Protein AF-A0A7S2U2Y9-F1 (afdb_monomer)

pLDDT: mean 87.07, std 12.05, range [35.16, 98.25]

Structure (mmCIF, N/CA/C/O backbone):
data_AF-A0A7S2U2Y9-F1
#
_entry.id   AF-A0A7S2U2Y9-F1
#
loop_
_atom_site.group_PDB
_atom_site.id
_atom_site.type_symbol
_atom_site.label_atom_id
_atom_site.label_alt_id
_atom_site.label_comp_id
_atom_site.label_asym_id
_atom_site.label_entity_id
_atom_site.label_seq_id
_atom_site.pdbx_PDB_ins_code
_atom_site.Cartn_x
_atom_site.Cartn_y
_atom_site.Cartn_z
_atom_site.occupancy
_atom_site.B_iso_or_equiv
_atom_site.auth_seq_id
_atom_site.auth_comp_id
_atom_site.auth_asym_id
_atom_site.auth_atom_id
_atom_site.pdbx_PDB_model_num
ATOM 1 N N . ALA A 1 1 ? -2.706 -9.309 30.217 1.00 35.16 1 ALA A N 1
ATOM 2 C CA . ALA A 1 1 ? -3.776 -8.416 29.733 1.00 35.16 1 ALA A CA 1
ATOM 3 C C . ALA A 1 1 ? -3.278 -7.710 28.480 1.00 35.16 1 ALA A C 1
ATOM 5 O O . ALA A 1 1 ? -2.263 -7.028 28.546 1.00 35.16 1 ALA A O 1
ATOM 6 N N . THR A 1 2 ? -3.902 -7.936 27.326 1.00 43.34 2 THR A N 1
ATOM 7 C CA . THR A 1 2 ? -3.596 -7.175 26.107 1.00 43.34 2 THR A CA 1
ATOM 8 C C . THR A 1 2 ? -4.052 -5.735 26.323 1.00 43.34 2 THR A C 1
ATOM 10 O O . THR A 1 2 ? -5.223 -5.513 26.618 1.00 43.34 2 THR A O 1
ATOM 13 N N . SER A 1 3 ? -3.121 -4.780 26.236 1.00 46.16 3 SER A N 1
ATOM 14 C CA . SER A 1 3 ? -3.396 -3.335 26.269 1.00 46.16 3 SER A CA 1
ATOM 15 C C . SER A 1 3 ? -4.616 -2.988 25.397 1.00 46.16 3 SER A C 1
ATOM 17 O O . SER A 1 3 ? -4.762 -3.617 24.340 1.00 46.16 3 SER A O 1
ATOM 19 N N . PRO A 1 4 ? -5.490 -2.038 25.799 1.00 50.34 4 PRO A N 1
ATOM 20 C CA . PRO A 1 4 ? -6.595 -1.596 24.955 1.00 50.34 4 PRO A CA 1
ATOM 21 C C . PRO A 1 4 ? -6.050 -1.220 23.574 1.00 50.34 4 PRO A C 1
ATOM 23 O O . PRO A 1 4 ? -5.245 -0.298 23.429 1.00 50.34 4 PRO A O 1
ATOM 26 N N . GLN A 1 5 ? -6.432 -1.991 22.554 1.00 67.31 5 GLN A N 1
ATOM 27 C CA . GLN A 1 5 ? -5.984 -1.729 21.195 1.00 67.31 5 GLN A CA 1
ATOM 28 C C . GLN A 1 5 ? -6.650 -0.437 20.726 1.00 67.31 5 GLN A C 1
ATOM 30 O O . GLN A 1 5 ? -7.868 -0.367 20.583 1.00 67.31 5 GLN A O 1
ATOM 35 N N . SER A 1 6 ? -5.847 0.604 20.507 1.00 89.31 6 SER A N 1
ATOM 36 C CA . SER A 1 6 ? -6.318 1.813 19.834 1.00 89.31 6 SER A CA 1
ATOM 37 C C . SER A 1 6 ? -6.812 1.436 18.438 1.00 89.31 6 SER A C 1
ATOM 39 O O . SER A 1 6 ? -6.036 0.937 17.621 1.00 89.31 6 SER A O 1
ATOM 41 N N . LEU A 1 7 ? -8.096 1.684 18.166 1.00 92.62 7 LEU A N 1
ATOM 42 C CA . LEU A 1 7 ? -8.723 1.366 16.882 1.00 92.62 7 LEU A CA 1
ATOM 43 C C . LEU A 1 7 ? -8.060 2.117 15.718 1.00 92.62 7 LEU A C 1
ATOM 45 O O . LEU A 1 7 ? -7.874 1.549 14.647 1.00 92.62 7 LEU A O 1
ATOM 49 N N . LEU A 1 8 ? -7.634 3.364 15.947 1.00 93.25 8 LEU A N 1
ATOM 50 C CA . LEU A 1 8 ? -6.875 4.145 14.966 1.00 93.25 8 LEU A CA 1
ATOM 51 C C . LEU A 1 8 ? -5.522 3.502 14.669 1.00 93.25 8 LEU A C 1
ATOM 53 O O . LEU A 1 8 ? -5.166 3.322 13.509 1.00 93.25 8 LEU A O 1
ATOM 57 N N . LYS A 1 9 ? -4.784 3.101 15.711 1.00 94.50 9 LYS A N 1
ATOM 58 C CA . LYS A 1 9 ? -3.507 2.401 15.532 1.00 94.50 9 LYS A CA 1
ATOM 59 C C . LYS A 1 9 ? -3.698 1.097 14.755 1.00 94.50 9 LYS A C 1
ATOM 61 O O . LYS A 1 9 ? -2.905 0.808 13.864 1.00 94.50 9 LYS A O 1
ATOM 66 N N . TYR A 1 10 ? -4.739 0.332 15.093 1.00 94.88 10 TYR A N 1
ATOM 67 C CA . TYR A 1 10 ? -5.106 -0.893 14.387 1.00 94.88 10 TYR A CA 1
ATOM 68 C C . TYR A 1 10 ? -5.355 -0.610 12.903 1.00 94.88 10 TYR A C 1
ATOM 70 O O . TYR A 1 10 ? -4.680 -1.199 12.069 1.00 94.88 10 TYR A O 1
ATOM 78 N N . LEU A 1 11 ? -6.233 0.340 12.568 1.00 95.56 11 LEU A N 1
ATOM 79 C CA . LEU A 1 11 ? -6.554 0.677 11.178 1.00 95.56 11 LEU A CA 1
ATOM 80 C C . LEU A 1 11 ? -5.335 1.137 10.371 1.00 95.56 11 LEU A C 1
ATOM 82 O O . LEU A 1 11 ? -5.098 0.606 9.293 1.00 95.56 11 LEU A O 1
ATOM 86 N N . TYR A 1 12 ? -4.524 2.060 10.896 1.00 96.44 12 TYR A N 1
ATOM 87 C CA . TYR A 1 12 ? -3.324 2.527 10.189 1.00 96.44 12 TYR A CA 1
ATOM 88 C C . TYR A 1 12 ? -2.312 1.402 9.964 1.00 96.44 12 TYR A C 1
ATOM 90 O O . TYR A 1 12 ? -1.720 1.311 8.889 1.00 96.44 12 TYR A O 1
ATOM 98 N N . TYR A 1 13 ? -2.139 0.510 10.945 1.00 97.06 13 TYR A N 1
ATOM 99 C CA . TYR A 1 13 ? -1.313 -0.677 10.750 1.00 97.06 13 TYR A CA 1
ATOM 100 C C . TYR A 1 13 ? -1.900 -1.583 9.664 1.00 97.06 13 TYR A C 1
ATOM 102 O O . TYR A 1 13 ? -1.177 -2.026 8.778 1.00 97.06 13 TYR A O 1
ATOM 110 N N . ARG A 1 14 ? -3.208 -1.853 9.714 1.00 96.56 14 ARG A N 1
ATOM 111 C CA . ARG A 1 14 ? -3.901 -2.722 8.758 1.00 96.56 14 ARG A CA 1
ATOM 112 C C . ARG A 1 14 ? -3.812 -2.207 7.330 1.00 96.56 14 ARG A C 1
ATOM 114 O O . ARG A 1 14 ? -3.448 -2.982 6.456 1.00 96.56 14 ARG A O 1
ATOM 121 N N . PHE A 1 15 ? -4.054 -0.918 7.114 1.00 97.00 15 PHE A N 1
ATOM 122 C CA . PHE A 1 15 ? -3.921 -0.303 5.796 1.00 97.00 15 PHE A CA 1
ATOM 123 C C . PHE A 1 15 ? -2.498 -0.394 5.278 1.00 97.00 15 PHE A C 1
ATOM 125 O O . PHE A 1 15 ? -2.291 -0.890 4.179 1.00 97.00 15 PHE A O 1
ATOM 132 N N . GLY A 1 16 ? -1.508 -0.028 6.094 1.00 97.62 16 GLY A N 1
ATOM 133 C CA . GLY A 1 16 ? -0.110 -0.167 5.703 1.00 97.62 16 GLY A CA 1
ATOM 134 C C . GLY A 1 16 ? 0.243 -1.605 5.326 1.00 97.62 16 GLY A C 1
ATOM 135 O O . GLY A 1 16 ? 0.798 -1.842 4.257 1.00 97.62 16 GLY A O 1
ATOM 136 N N . TYR A 1 17 ? -0.131 -2.571 6.170 1.00 97.94 17 TYR A N 1
ATOM 137 C CA . TYR A 1 17 ? 0.137 -3.991 5.944 1.00 97.94 17 TYR A CA 1
ATOM 138 C C . TYR A 1 17 ? -0.518 -4.513 4.657 1.00 97.94 17 TYR A C 1
ATOM 140 O O . TYR A 1 17 ? 0.116 -5.231 3.888 1.00 97.94 17 TYR A O 1
ATOM 148 N N . GLU A 1 18 ? -1.768 -4.140 4.387 1.00 97.31 18 GLU A N 1
ATOM 149 C CA . GLU A 1 18 ? -2.474 -4.543 3.168 1.00 97.31 18 GLU A CA 1
ATOM 150 C C . GLU A 1 18 ? -1.870 -3.901 1.916 1.00 97.31 18 GLU A C 1
ATOM 152 O O . GLU A 1 18 ? -1.600 -4.621 0.958 1.00 97.31 18 GLU A O 1
ATOM 157 N N . CYS A 1 19 ? -1.526 -2.607 1.950 1.00 97.62 19 CYS A N 1
ATOM 158 C CA . CYS A 1 19 ? -0.783 -1.948 0.870 1.00 97.62 19 CYS A CA 1
ATOM 159 C C . CYS A 1 19 ? 0.532 -2.682 0.560 1.00 97.62 19 CYS A C 1
ATOM 161 O O . CYS A 1 19 ? 0.839 -2.966 -0.596 1.00 97.62 19 CYS A O 1
ATOM 163 N N . GLY A 1 20 ? 1.302 -3.032 1.597 1.00 97.62 20 GLY A N 1
ATOM 164 C CA . GLY A 1 20 ? 2.562 -3.758 1.432 1.00 97.62 20 GLY A CA 1
ATOM 165 C C . GLY A 1 20 ? 2.365 -5.183 0.914 1.00 97.62 20 GLY A C 1
ATOM 166 O O . GLY A 1 20 ? 3.186 -5.671 0.141 1.00 97.62 20 GLY A O 1
ATOM 167 N N . THR A 1 21 ? 1.263 -5.834 1.294 1.00 97.44 21 THR A N 1
ATOM 168 C CA . THR A 1 21 ? 0.887 -7.166 0.795 1.00 97.44 21 THR A CA 1
ATOM 169 C C . T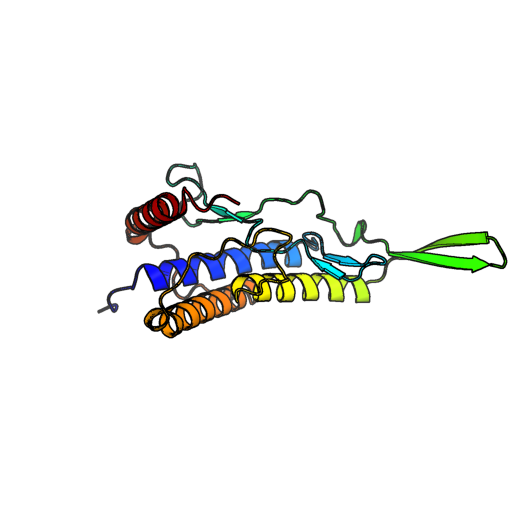HR A 1 21 ? 0.542 -7.116 -0.692 1.00 97.44 21 THR A C 1
ATOM 171 O O . THR A 1 21 ? 1.044 -7.940 -1.453 1.00 97.44 21 THR A O 1
ATOM 174 N N . ILE A 1 22 ? -0.254 -6.129 -1.115 1.00 97.00 22 ILE A N 1
ATOM 175 C CA . ILE A 1 22 ? -0.619 -5.906 -2.521 1.00 97.00 22 ILE A CA 1
ATOM 176 C C . ILE A 1 22 ? 0.637 -5.633 -3.353 1.00 97.00 22 ILE A C 1
ATOM 178 O O . ILE A 1 22 ? 0.899 -6.355 -4.314 1.00 97.00 22 ILE A O 1
ATOM 182 N N . GLN A 1 23 ? 1.463 -4.664 -2.940 1.00 96.88 23 GLN A N 1
ATOM 183 C CA . GLN A 1 23 ? 2.689 -4.327 -3.666 1.00 96.88 23 GLN A CA 1
ATOM 184 C C . GLN A 1 23 ? 3.634 -5.531 -3.762 1.00 96.88 23 GLN A C 1
ATOM 186 O O . GLN A 1 23 ? 4.252 -5.772 -4.800 1.00 96.88 23 GLN A O 1
ATOM 191 N N . ARG A 1 24 ? 3.725 -6.329 -2.690 1.00 97.44 24 ARG A N 1
ATOM 192 C CA . ARG A 1 24 ? 4.539 -7.544 -2.687 1.00 97.44 24 ARG A CA 1
ATOM 193 C C . ARG A 1 24 ? 4.015 -8.605 -3.641 1.00 97.44 24 ARG A C 1
ATOM 195 O O . ARG A 1 24 ? 4.828 -9.244 -4.299 1.00 97.44 24 ARG A O 1
ATOM 202 N N . ALA A 1 25 ? 2.701 -8.799 -3.702 1.00 97.12 25 ALA A N 1
ATOM 203 C CA . ALA A 1 25 ? 2.084 -9.758 -4.610 1.00 97.12 25 ALA A CA 1
ATOM 204 C C . ALA A 1 25 ? 2.369 -9.400 -6.076 1.00 97.12 25 ALA A C 1
ATOM 206 O O . ALA A 1 25 ? 2.743 -10.282 -6.844 1.00 97.12 25 ALA A O 1
ATOM 207 N N . LEU A 1 26 ? 2.285 -8.114 -6.438 1.00 96.19 26 LEU A N 1
ATOM 208 C CA . LEU A 1 26 ? 2.652 -7.634 -7.776 1.00 96.19 26 LEU A CA 1
ATOM 209 C C . LEU A 1 26 ? 4.138 -7.870 -8.071 1.00 96.19 26 LEU A C 1
ATOM 211 O O . LEU A 1 26 ? 4.477 -8.474 -9.086 1.00 96.19 26 LEU A O 1
ATOM 215 N N . THR A 1 27 ? 5.023 -7.494 -7.139 1.00 95.19 27 THR A N 1
ATOM 216 C CA . THR A 1 27 ? 6.474 -7.697 -7.299 1.00 95.19 27 THR A CA 1
ATOM 217 C C . THR A 1 27 ? 6.842 -9.178 -7.436 1.00 95.19 27 THR A C 1
ATOM 219 O O . THR A 1 27 ? 7.610 -9.536 -8.324 1.00 95.19 27 THR A O 1
ATOM 222 N N . ASP A 1 28 ? 6.294 -10.056 -6.587 1.00 96.12 28 ASP A N 1
ATOM 223 C CA . ASP A 1 28 ? 6.532 -11.505 -6.674 1.00 96.12 28 ASP A CA 1
ATOM 224 C C . ASP A 1 28 ? 5.951 -12.110 -7.961 1.00 96.12 28 ASP A C 1
ATOM 226 O O . ASP A 1 28 ? 6.478 -13.103 -8.457 1.00 96.12 28 ASP A O 1
ATOM 230 N N . GLY A 1 29 ? 4.883 -11.517 -8.499 1.00 95.44 29 GLY A N 1
ATOM 231 C CA . GLY A 1 29 ? 4.292 -11.888 -9.781 1.00 95.44 29 GLY A CA 1
ATOM 232 C C . GLY A 1 29 ? 5.030 -11.335 -11.002 1.00 95.44 29 GLY A C 1
ATOM 233 O O . GLY A 1 29 ? 4.614 -11.627 -12.120 1.00 95.44 29 GLY A O 1
ATOM 234 N N . GLY A 1 30 ? 6.089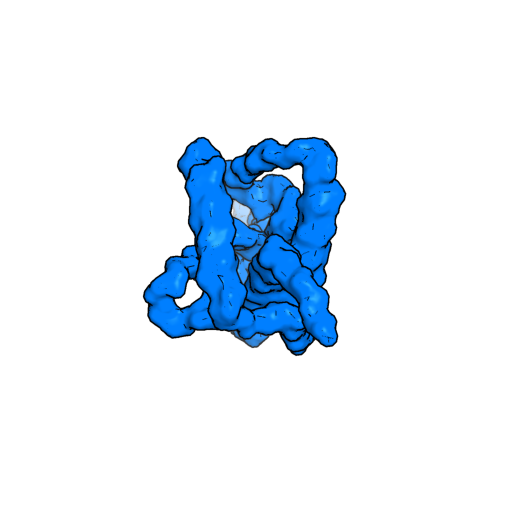 -10.537 -10.820 1.00 93.94 30 GLY A N 1
ATOM 235 C CA . GLY A 1 30 ? 6.777 -9.877 -11.931 1.00 93.94 30 GLY A CA 1
ATOM 236 C C . GLY A 1 30 ? 5.878 -8.880 -12.668 1.00 93.94 30 GLY A C 1
ATOM 237 O O . GLY A 1 30 ? 5.964 -8.763 -13.890 1.00 93.94 30 GLY A O 1
ATOM 238 N N . ILE A 1 31 ? 4.997 -8.196 -11.935 1.00 95.31 31 ILE A N 1
ATOM 239 C CA . ILE A 1 31 ? 4.059 -7.202 -12.458 1.00 95.31 31 ILE A CA 1
ATOM 240 C C . ILE A 1 31 ? 4.468 -5.823 -11.935 1.00 95.31 31 ILE A C 1
ATOM 242 O O . ILE A 1 31 ? 4.554 -5.613 -10.725 1.00 95.31 31 ILE A O 1
ATOM 246 N N . SER A 1 32 ? 4.684 -4.889 -12.858 1.00 95.25 32 SER A N 1
ATOM 247 C CA . SER A 1 32 ? 4.738 -3.454 -12.592 1.00 95.25 32 SER A CA 1
ATOM 248 C C . SER A 1 32 ? 3.303 -2.925 -12.585 1.00 95.25 32 SER A C 1
ATOM 250 O O . SER A 1 32 ? 2.538 -3.209 -13.506 1.00 95.25 32 SER A O 1
ATOM 252 N N . TRP A 1 33 ? 2.921 -2.179 -11.548 1.00 94.88 33 TRP A N 1
ATOM 253 C CA . TRP A 1 33 ? 1.631 -1.477 -11.479 1.00 94.88 33 TRP A CA 1
ATOM 254 C C . TRP A 1 33 ? 1.561 -0.286 -12.453 1.00 94.88 33 TRP A C 1
ATOM 256 O O . TRP A 1 33 ? 0.482 0.206 -12.761 1.00 94.88 33 TRP A O 1
ATOM 266 N N . GLY A 1 34 ? 2.697 0.183 -12.962 1.00 91.81 34 GLY A N 1
ATOM 267 C CA . GLY A 1 34 ? 2.738 1.216 -13.995 1.00 91.81 34 GLY A CA 1
ATOM 268 C C . GLY A 1 34 ? 3.776 2.288 -13.710 1.00 91.81 34 GLY A C 1
ATOM 269 O O . GLY A 1 34 ? 3.481 3.479 -13.817 1.00 91.81 34 GLY A O 1
ATOM 270 N N . THR A 1 35 ? 4.986 1.895 -13.309 1.00 92.00 35 THR A N 1
ATOM 271 C CA . THR A 1 35 ? 6.135 2.803 -13.357 1.00 92.00 35 THR A CA 1
ATOM 272 C C . THR A 1 35 ? 6.740 2.803 -14.747 1.00 92.00 35 THR A C 1
ATOM 274 O O . THR A 1 35 ? 7.096 1.759 -15.282 1.00 92.00 35 THR A O 1
ATOM 277 N N . TYR A 1 36 ? 6.885 3.990 -15.321 1.00 88.38 36 TYR A N 1
ATOM 278 C CA . TYR A 1 36 ? 7.491 4.181 -16.631 1.00 88.38 36 TYR A CA 1
ATOM 279 C C . TYR A 1 36 ? 8.235 5.512 -16.695 1.00 88.38 36 TYR A C 1
ATOM 281 O O . TYR A 1 36 ? 8.086 6.377 -15.834 1.00 88.38 36 TYR A O 1
ATOM 289 N N . GLU A 1 37 ? 9.062 5.666 -17.721 1.00 87.25 37 GLU A N 1
ATOM 290 C CA . GLU A 1 37 ? 9.771 6.906 -18.015 1.00 87.25 37 GLU A CA 1
ATOM 291 C C . GLU A 1 37 ? 9.345 7.406 -19.392 1.00 87.25 37 GLU A C 1
ATOM 293 O O . GLU A 1 37 ? 9.301 6.640 -20.358 1.00 87.25 37 GLU A O 1
ATOM 298 N N . ASP A 1 38 ? 9.055 8.695 -19.481 1.00 83.62 38 ASP A N 1
ATOM 299 C CA . ASP A 1 38 ? 8.792 9.395 -20.731 1.00 83.62 38 ASP A CA 1
ATOM 300 C C . ASP A 1 38 ? 9.643 10.686 -20.792 1.00 83.62 38 ASP A C 1
ATOM 302 O O . ASP A 1 38 ? 10.425 10.961 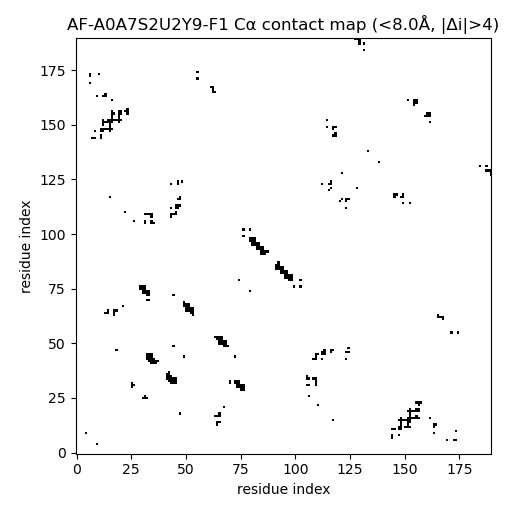-19.876 1.00 83.62 38 ASP A O 1
ATOM 306 N N . PRO A 1 39 ? 9.554 11.502 -21.860 1.00 84.19 39 PRO A N 1
ATOM 307 C CA . PRO A 1 39 ? 10.316 12.750 -21.951 1.00 84.19 39 PRO A CA 1
ATOM 308 C C . PRO A 1 39 ? 10.051 13.772 -20.830 1.00 84.19 39 PRO A C 1
ATOM 310 O O . PRO A 1 39 ? 10.827 14.717 -20.692 1.00 84.19 39 PRO A O 1
ATOM 313 N N . LEU A 1 40 ? 8.970 13.620 -20.059 1.00 83.31 40 LEU A N 1
ATOM 314 C CA . LEU A 1 40 ? 8.620 14.467 -18.917 1.00 83.31 40 LEU A CA 1
ATOM 315 C C . LEU A 1 40 ? 9.186 13.933 -17.592 1.00 83.31 40 LEU A C 1
ATOM 317 O O . LEU A 1 40 ? 9.167 14.653 -16.595 1.00 83.31 40 LEU A O 1
ATOM 321 N N . GLY A 1 41 ? 9.734 12.716 -17.581 1.00 84.25 41 GLY A N 1
ATOM 322 C CA . GLY A 1 41 ? 10.431 12.129 -16.444 1.00 84.25 41 GLY A CA 1
ATOM 323 C C . GLY A 1 41 ? 9.874 10.768 -16.041 1.00 84.25 41 GLY A C 1
ATOM 324 O O . GLY A 1 41 ? 9.361 10.012 -16.861 1.00 84.25 41 GLY A O 1
ATOM 325 N N . TYR A 1 42 ? 10.028 10.444 -14.757 1.00 85.38 42 TYR A N 1
ATOM 326 C CA . TYR A 1 42 ? 9.529 9.199 -14.180 1.00 85.38 42 TYR A CA 1
ATOM 327 C C . TYR A 1 42 ? 8.098 9.370 -13.690 1.00 85.38 42 TYR A C 1
ATOM 329 O O . TYR A 1 42 ? 7.806 10.274 -12.908 1.00 85.38 42 TYR A O 1
ATOM 337 N N . HIS A 1 43 ? 7.255 8.423 -14.074 1.00 86.44 43 HIS A N 1
ATOM 338 C CA . HIS A 1 43 ? 5.876 8.294 -13.633 1.00 86.44 43 HIS A CA 1
ATOM 339 C C . HIS A 1 43 ? 5.730 7.017 -12.816 1.00 86.44 43 HIS A C 1
ATOM 341 O O . HIS A 1 43 ? 6.467 6.046 -12.999 1.00 86.44 43 HIS A O 1
ATOM 347 N N . CYS A 1 44 ? 4.799 7.017 -11.871 1.00 87.62 44 CYS A N 1
ATOM 348 C CA . CYS A 1 44 ? 4.593 5.893 -10.970 1.00 87.62 44 CYS A CA 1
ATOM 349 C C . CYS A 1 44 ? 3.114 5.775 -10.635 1.00 87.62 44 CYS A C 1
ATOM 351 O O . CYS A 1 44 ? 2.640 6.543 -9.807 1.00 87.62 44 CYS A O 1
ATOM 353 N N . ASN A 1 45 ? 2.432 4.786 -11.221 1.00 88.94 45 ASN A N 1
ATOM 354 C CA . ASN A 1 45 ? 1.014 4.528 -10.946 1.00 88.94 45 ASN A CA 1
ATOM 355 C C . ASN A 1 45 ? 0.745 3.852 -9.585 1.00 88.94 45 ASN A C 1
ATOM 357 O O . ASN A 1 45 ? -0.393 3.649 -9.167 1.00 88.94 45 ASN A O 1
ATOM 361 N N . ALA A 1 46 ? 1.804 3.433 -8.890 1.00 85.69 46 ALA A N 1
ATOM 362 C CA . ALA A 1 46 ? 1.709 2.745 -7.611 1.00 85.69 46 ALA A CA 1
ATOM 363 C C . ALA A 1 46 ? 1.467 3.758 -6.473 1.00 85.69 46 ALA A C 1
ATOM 365 O O . ALA A 1 46 ? 2.398 4.163 -5.771 1.00 85.69 46 ALA A O 1
ATOM 366 N N . HIS A 1 47 ? 0.214 4.182 -6.296 1.00 87.25 47 HIS A N 1
ATOM 367 C CA . HIS A 1 47 ? -0.187 5.163 -5.283 1.00 87.25 47 HIS A CA 1
ATOM 368 C C . HIS A 1 47 ? -1.424 4.748 -4.478 1.00 87.25 47 HIS A C 1
ATOM 370 O O . HIS A 1 47 ? -2.292 4.011 -4.936 1.00 87.25 47 HIS A O 1
ATOM 376 N N . ALA A 1 48 ? -1.511 5.227 -3.232 1.00 88.19 48 ALA A N 1
ATOM 377 C CA . ALA A 1 48 ? -2.558 4.819 -2.291 1.00 88.19 48 ALA A CA 1
ATOM 378 C C . ALA A 1 48 ? -3.990 5.234 -2.696 1.00 88.19 48 ALA A C 1
ATOM 380 O O . ALA A 1 48 ? -4.947 4.661 -2.183 1.00 88.19 48 ALA A O 1
ATOM 381 N N . ASN A 1 49 ? -4.151 6.204 -3.603 1.00 86.50 49 ASN A N 1
ATOM 382 C CA . ASN A 1 49 ? -5.441 6.571 -4.209 1.00 86.50 49 ASN A CA 1
ATOM 383 C C . ASN A 1 49 ? -5.966 5.508 -5.195 1.00 86.50 49 ASN A C 1
ATOM 385 O O . ASN A 1 49 ? -7.166 5.476 -5.444 1.00 86.50 49 ASN A O 1
ATOM 389 N N . ASN A 1 50 ? -5.106 4.603 -5.677 1.00 91.06 50 ASN A N 1
ATOM 390 C CA . ASN A 1 50 ? -5.488 3.447 -6.494 1.00 91.06 50 ASN A CA 1
ATOM 391 C C . ASN A 1 50 ? -5.925 2.248 -5.638 1.00 91.06 50 ASN A C 1
ATOM 393 O O . ASN A 1 50 ? -5.999 1.118 -6.116 1.00 91.06 50 ASN A O 1
ATOM 397 N N . LEU A 1 51 ? -6.225 2.478 -4.357 1.00 93.31 51 LEU A N 1
ATOM 398 C CA . LEU A 1 51 ? -6.843 1.501 -3.473 1.00 93.31 51 LEU A CA 1
ATOM 399 C C . LEU A 1 51 ? -8.256 1.938 -3.107 1.00 93.31 51 LEU A C 1
ATOM 401 O O . LEU A 1 51 ? -8.504 3.100 -2.788 1.00 93.31 51 LEU A O 1
ATOM 405 N N . VAL A 1 52 ? -9.172 0.975 -3.070 1.00 92.75 52 VAL A N 1
ATOM 406 C CA . VAL A 1 52 ? -10.551 1.194 -2.634 1.00 92.75 52 VAL A CA 1
ATOM 407 C C . VAL A 1 52 ? -10.833 0.472 -1.326 1.00 92.75 52 VAL A C 1
ATOM 409 O O . VAL A 1 52 ? -10.356 -0.640 -1.095 1.00 92.75 52 VAL A O 1
ATOM 412 N N . LEU A 1 53 ? -11.638 1.108 -0.474 1.00 93.00 53 LEU A N 1
ATOM 413 C CA . LEU A 1 53 ? -12.216 0.461 0.697 1.00 93.00 53 LEU A CA 1
ATOM 414 C C . LEU A 1 53 ? -13.314 -0.510 0.256 1.00 93.00 53 LEU A C 1
ATOM 416 O O . LEU A 1 53 ? -14.290 -0.114 -0.381 1.00 93.00 53 LEU A O 1
ATOM 420 N N . LEU A 1 54 ? -13.169 -1.774 0.634 1.00 93.31 54 LEU A N 1
ATOM 421 C CA . LEU A 1 54 ? -14.188 -2.794 0.434 1.00 93.31 54 LEU A CA 1
ATOM 422 C C . LEU A 1 54 ? -15.412 -2.502 1.310 1.00 93.31 54 LEU A C 1
ATOM 424 O O . LEU A 1 54 ? -15.297 -1.971 2.414 1.00 93.31 54 LEU A O 1
ATOM 428 N N . ALA A 1 55 ? -16.603 -2.827 0.808 1.00 90.38 55 ALA A N 1
ATOM 429 C CA . ALA A 1 55 ? -17.833 -2.693 1.581 1.00 90.38 55 ALA A CA 1
ATOM 430 C C . ALA A 1 55 ? -17.860 -3.723 2.719 1.00 90.38 55 ALA A C 1
ATOM 432 O O . ALA A 1 55 ? -17.466 -4.866 2.521 1.00 90.38 55 ALA A O 1
ATOM 433 N N . GLU A 1 56 ? -18.375 -3.350 3.896 1.00 90.12 56 GLU A N 1
ATOM 434 C CA . GLU A 1 56 ? -18.396 -4.221 5.087 1.00 90.12 56 GLU A CA 1
ATOM 435 C C . GLU A 1 56 ? -18.991 -5.616 4.814 1.00 90.12 56 GLU A C 1
ATOM 437 O O . GLU A 1 56 ? -18.519 -6.605 5.384 1.00 90.12 56 GLU A O 1
ATOM 442 N N . ASP A 1 57 ? -19.996 -5.667 3.936 1.00 87.12 57 ASP A N 1
ATOM 443 C CA . ASP A 1 57 ? -20.815 -6.815 3.551 1.00 87.12 57 ASP A CA 1
ATOM 444 C C . ASP A 1 57 ? -20.410 -7.482 2.227 1.00 87.12 57 ASP A C 1
ATOM 446 O O . ASP A 1 57 ? -21.052 -8.455 1.819 1.00 87.12 57 ASP A O 1
ATOM 450 N N . ALA A 1 58 ? -19.361 -7.005 1.547 1.00 83.88 58 ALA A N 1
ATOM 451 C CA . ALA A 1 58 ? -18.857 -7.712 0.375 1.00 83.88 58 ALA A CA 1
ATOM 452 C C . ALA A 1 58 ? -18.498 -9.175 0.736 1.00 83.88 58 ALA A C 1
ATOM 454 O O . ALA A 1 58 ? -18.066 -9.514 1.843 1.00 83.88 58 ALA A O 1
ATOM 455 N N . LYS A 1 59 ? -18.730 -10.098 -0.195 1.00 75.50 59 LYS A N 1
ATOM 456 C CA . LYS A 1 59 ? -18.457 -11.519 0.051 1.00 75.50 59 LYS A CA 1
ATOM 457 C C . LYS A 1 59 ? -16.940 -11.758 0.086 1.00 75.50 59 LYS A C 1
ATOM 459 O O . LYS A 1 59 ? -16.178 -10.981 -0.479 1.00 75.50 59 LYS A O 1
ATOM 464 N N . ASP A 1 60 ? -16.507 -12.787 0.810 1.00 73.38 60 ASP A N 1
ATOM 465 C CA . ASP A 1 60 ? -15.152 -13.361 0.734 1.00 73.38 60 ASP A CA 1
ATOM 466 C C . ASP A 1 60 ? -13.949 -12.472 1.135 1.00 73.38 60 ASP A C 1
ATOM 468 O O . ASP A 1 60 ? -12.813 -12.798 0.807 1.00 73.38 60 ASP A O 1
ATOM 472 N N . HIS A 1 61 ? -14.145 -11.399 1.913 1.00 74.38 61 HIS A N 1
ATOM 473 C CA . HIS A 1 61 ? -13.047 -10.503 2.335 1.00 74.38 61 HIS A CA 1
ATOM 474 C C . HIS A 1 61 ? -13.057 -10.178 3.847 1.00 74.38 61 HIS A C 1
ATOM 476 O O . HIS A 1 61 ? -12.784 -9.064 4.300 1.00 74.38 61 HIS A O 1
ATOM 482 N N . ASN A 1 62 ? -13.341 -11.187 4.677 1.00 72.81 62 ASN A N 1
ATOM 483 C CA . ASN A 1 62 ? -13.431 -11.035 6.140 1.00 72.81 62 ASN A CA 1
ATOM 484 C C . ASN A 1 62 ? -12.147 -10.504 6.795 1.00 72.81 62 ASN A C 1
ATOM 486 O O . ASN A 1 62 ? -12.201 -9.934 7.890 1.00 72.81 62 ASN A O 1
ATOM 490 N N . GLU A 1 63 ? -11.011 -10.650 6.117 1.00 85.56 63 GLU A N 1
ATOM 491 C CA . GLU A 1 63 ? -9.698 -10.323 6.654 1.00 85.56 63 GLU A CA 1
ATOM 492 C C . GLU A 1 63 ? -9.073 -9.060 6.077 1.00 85.56 63 GLU A C 1
ATOM 494 O O . GLU A 1 63 ? -8.079 -8.629 6.646 1.00 85.56 63 GLU A O 1
ATOM 499 N N . THR A 1 64 ? -9.616 -8.454 5.020 1.00 92.44 64 THR A N 1
ATOM 500 C CA . THR A 1 64 ? -9.036 -7.269 4.362 1.00 92.44 64 THR A CA 1
ATOM 501 C C . THR A 1 64 ? -10.019 -6.102 4.310 1.00 92.44 64 THR A C 1
ATOM 503 O O . THR A 1 64 ? -11.236 -6.272 4.438 1.00 92.44 64 THR A O 1
ATOM 506 N N . PHE A 1 65 ? -9.472 -4.900 4.159 1.00 94.94 65 PHE A N 1
ATOM 507 C CA . PHE A 1 65 ? -10.195 -3.649 3.955 1.00 94.94 65 PHE A CA 1
ATOM 508 C C . PHE A 1 65 ? -9.955 -3.054 2.569 1.00 94.94 65 PHE A C 1
ATOM 510 O O . PHE A 1 65 ? -10.808 -2.312 2.096 1.00 94.94 65 PHE A O 1
ATOM 517 N N . LEU A 1 66 ? -8.807 -3.329 1.947 1.00 95.62 66 LEU A N 1
ATOM 518 C CA . LEU A 1 66 ? -8.373 -2.673 0.716 1.00 95.62 66 LEU A CA 1
ATOM 519 C C . LEU A 1 66 ? -8.365 -3.642 -0.468 1.00 95.62 66 LEU A C 1
ATOM 521 O O . LEU A 1 66 ? -7.993 -4.809 -0.329 1.00 95.62 66 LEU A O 1
ATOM 525 N N . ALA A 1 67 ? -8.723 -3.129 -1.643 1.00 94.12 67 ALA A N 1
ATOM 526 C CA . ALA A 1 67 ? -8.503 -3.789 -2.926 1.00 94.12 67 ALA A CA 1
ATOM 527 C C . ALA A 1 67 ? -7.804 -2.838 -3.911 1.00 94.12 67 ALA A C 1
ATOM 529 O O . ALA A 1 67 ? -8.105 -1.640 -3.898 1.00 94.12 67 ALA A O 1
ATOM 530 N N . PRO A 1 68 ? -6.880 -3.345 -4.749 1.00 95.12 68 PRO A N 1
ATOM 531 C CA . PRO A 1 68 ? -6.251 -2.546 -5.790 1.00 95.12 68 PRO A CA 1
ATOM 532 C C . PRO A 1 68 ? -7.220 -2.255 -6.934 1.00 95.12 68 PRO A C 1
ATOM 534 O O . PRO A 1 68 ? -8.033 -3.100 -7.308 1.00 95.12 68 PRO A O 1
ATOM 537 N N . LEU A 1 69 ? -7.090 -1.063 -7.499 1.00 93.31 69 LEU A N 1
ATOM 538 C CA . LEU A 1 69 ? -7.719 -0.614 -8.732 1.00 93.31 69 LEU A CA 1
ATOM 539 C C . LEU A 1 69 ? -6.636 -0.135 -9.709 1.00 93.31 69 LEU A C 1
ATOM 541 O O . LEU A 1 69 ? -5.444 -0.192 -9.402 1.00 93.31 69 LEU A O 1
ATOM 545 N N . ASP A 1 70 ? -7.076 0.339 -10.876 1.00 91.38 70 ASP A N 1
ATOM 546 C CA . ASP A 1 70 ? -6.232 1.064 -11.830 1.00 91.38 70 ASP A CA 1
ATOM 547 C C . ASP A 1 70 ? -4.998 0.254 -12.275 1.00 91.38 70 ASP A C 1
ATOM 549 O O . ASP A 1 70 ? -3.842 0.594 -12.031 1.00 91.38 70 ASP A O 1
ATOM 553 N N . LEU A 1 71 ? -5.283 -0.917 -12.853 1.00 93.31 71 LEU A N 1
ATOM 554 C CA . LEU A 1 71 ? -4.294 -1.863 -13.383 1.00 93.31 71 LEU A CA 1
ATOM 555 C C . LEU A 1 71 ? -4.191 -1.797 -14.917 1.00 93.31 71 LEU A C 1
ATOM 557 O O . LEU A 1 71 ? -3.586 -2.672 -15.531 1.00 93.31 71 LEU A O 1
ATOM 561 N N . ASP A 1 72 ? -4.798 -0.800 -15.554 1.00 92.31 72 ASP A N 1
ATOM 562 C CA . ASP A 1 72 ? -4.793 -0.626 -17.011 1.00 92.31 72 ASP A CA 1
ATOM 563 C C . ASP A 1 72 ? -3.391 -0.320 -17.566 1.00 92.31 72 ASP A C 1
ATOM 565 O O . ASP A 1 72 ? -3.050 -0.772 -18.658 1.00 92.31 72 ASP A O 1
ATOM 569 N N . MET A 1 73 ? -2.558 0.365 -16.780 1.00 91.12 73 MET A N 1
ATOM 570 C CA . MET A 1 73 ? -1.145 0.618 -17.067 1.00 91.12 73 MET A CA 1
ATOM 571 C C . MET A 1 73 ? -0.202 -0.460 -16.517 1.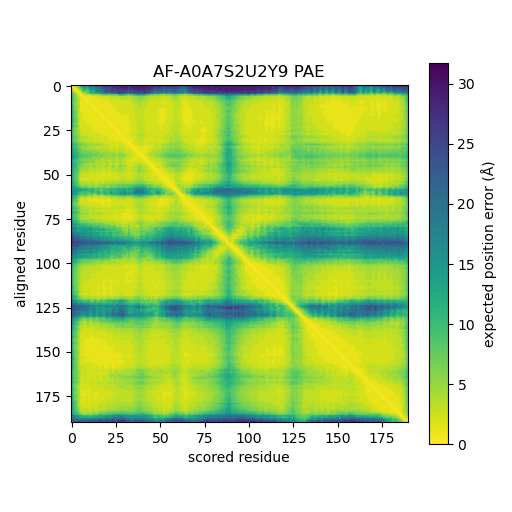00 91.12 73 MET A C 1
ATOM 573 O O . MET A 1 73 ? 1.015 -0.286 -16.575 1.00 91.12 73 MET A O 1
ATOM 577 N N . SER A 1 74 ? -0.726 -1.563 -15.974 1.00 94.81 74 SER A N 1
ATOM 578 C CA . SER A 1 74 ? 0.123 -2.637 -15.458 1.00 94.81 74 SER A CA 1
ATOM 579 C C . SER A 1 74 ? 0.733 -3.471 -16.587 1.00 94.81 74 SER A C 1
ATOM 581 O O . SER A 1 74 ? 0.102 -3.738 -17.612 1.00 94.81 74 SER A O 1
ATOM 583 N N . PHE A 1 75 ? 1.980 -3.905 -16.409 1.00 94.00 75 PHE A N 1
ATOM 584 C CA . PHE A 1 75 ? 2.681 -4.746 -17.380 1.00 94.00 75 PHE A CA 1
ATOM 585 C C . PHE A 1 75 ? 3.662 -5.701 -16.699 1.00 94.00 75 PHE A C 1
ATOM 587 O O . PHE A 1 75 ? 4.110 -5.482 -15.575 1.00 94.00 75 PHE A O 1
ATOM 594 N N . THR A 1 76 ? 3.992 -6.789 -17.391 1.00 95.00 76 THR A N 1
ATOM 595 C CA . THR A 1 76 ? 4.979 -7.780 -16.946 1.00 95.00 76 THR A CA 1
ATOM 596 C C . THR A 1 76 ? 6.341 -7.528 -17.579 1.00 95.00 76 THR A C 1
ATOM 598 O O . THR A 1 76 ? 6.440 -6.861 -18.611 1.00 95.00 76 THR A O 1
ATOM 601 N N . GLU A 1 77 ? 7.389 -8.135 -17.020 1.00 90.88 77 GLU A N 1
ATOM 602 C CA . GLU A 1 77 ? 8.741 -8.102 -17.601 1.00 90.88 77 GLU A CA 1
ATOM 603 C C . GLU A 1 77 ? 8.763 -8.603 -19.056 1.00 90.88 77 GLU A C 1
ATOM 605 O O . GLU A 1 77 ? 9.514 -8.110 -19.899 1.00 90.88 77 GLU A O 1
ATOM 610 N N . ASP A 1 78 ? 7.889 -9.557 -19.388 1.00 88.56 78 ASP A N 1
ATOM 611 C CA . ASP A 1 78 ? 7.785 -10.088 -20.744 1.00 88.56 78 ASP A CA 1
ATOM 612 C C . ASP A 1 78 ? 7.377 -9.032 -21.770 1.00 88.56 78 ASP A C 1
ATOM 614 O O . ASP A 1 78 ? 7.897 -9.051 -22.890 1.00 88.56 78 ASP A O 1
ATOM 618 N N . ASN A 1 79 ? 6.518 -8.101 -21.352 1.00 85.88 79 ASN A N 1
ATOM 619 C CA . ASN A 1 79 ? 6.014 -6.987 -22.149 1.00 85.88 79 ASN A CA 1
ATOM 620 C C . ASN A 1 79 ? 6.806 -5.689 -21.916 1.00 85.88 79 ASN A C 1
ATOM 622 O O . ASN A 1 79 ? 6.505 -4.668 -22.534 1.00 85.88 79 ASN A O 1
ATOM 626 N N . PHE A 1 80 ? 7.822 -5.712 -21.047 1.00 86.12 80 PHE A N 1
ATOM 627 C CA . PHE A 1 80 ? 8.663 -4.557 -20.777 1.00 86.12 80 PHE A CA 1
ATOM 628 C C . PHE A 1 80 ? 9.664 -4.341 -21.912 1.00 86.12 80 PHE A C 1
ATOM 630 O O . PHE A 1 80 ? 10.632 -5.089 -22.081 1.00 86.12 80 PHE A O 1
ATOM 637 N N . VAL A 1 81 ? 9.433 -3.291 -22.698 1.00 81.06 81 VAL A N 1
ATOM 638 C CA . VAL A 1 81 ? 10.273 -2.931 -23.838 1.00 81.06 81 VAL A CA 1
ATOM 639 C C . VAL A 1 81 ? 10.581 -1.442 -23.786 1.00 81.06 81 VAL A C 1
ATOM 641 O O . VAL A 1 81 ? 9.678 -0.607 -23.798 1.00 81.06 81 VAL A O 1
ATOM 644 N N . LEU A 1 82 ? 11.867 -1.094 -23.770 1.00 79.81 82 LEU A N 1
ATOM 645 C CA . LEU A 1 82 ? 12.298 0.295 -23.859 1.00 79.81 82 LEU A CA 1
ATOM 646 C C . LEU A 1 82 ? 12.492 0.685 -25.317 1.00 79.81 82 LEU A C 1
ATOM 648 O O . LEU A 1 82 ? 13.200 0.007 -26.064 1.00 79.81 82 LEU A O 1
ATOM 652 N N . SER A 1 83 ? 11.870 1.798 -25.702 1.00 79.00 83 SER A N 1
ATOM 653 C CA . SER A 1 83 ? 12.065 2.413 -27.010 1.00 79.00 83 SER A CA 1
ATOM 654 C C . SER A 1 83 ? 13.212 3.413 -26.944 1.00 79.00 83 SER A C 1
ATOM 656 O O . SER A 1 83 ? 13.133 4.415 -26.237 1.00 79.00 83 SER A O 1
ATOM 658 N N . TYR A 1 84 ? 14.262 3.164 -27.714 1.00 74.56 84 TYR A N 1
ATOM 659 C CA . TYR A 1 84 ? 15.364 4.093 -27.904 1.00 74.56 84 TYR A CA 1
ATOM 660 C C . TYR A 1 84 ? 15.207 4.767 -29.257 1.00 74.56 84 TYR A C 1
ATOM 662 O O . TYR A 1 84 ? 14.978 4.112 -30.275 1.00 74.56 84 TYR A O 1
ATOM 670 N N . TYR A 1 85 ? 15.351 6.085 -29.262 1.00 77.12 85 TYR A N 1
ATOM 671 C CA . TYR A 1 85 ? 15.309 6.883 -30.475 1.00 77.12 85 TYR A CA 1
ATOM 672 C C . TYR A 1 85 ? 16.707 7.422 -30.742 1.00 77.12 85 TYR A C 1
ATOM 674 O O . TYR A 1 85 ? 17.254 8.174 -29.938 1.00 77.12 85 TYR A O 1
ATOM 682 N N . THR A 1 86 ? 17.301 7.017 -31.861 1.00 75.81 86 THR A N 1
ATOM 683 C CA . THR A 1 86 ? 18.588 7.545 -32.318 1.00 75.81 86 THR A CA 1
ATOM 684 C C . THR A 1 86 ? 18.389 8.404 -33.556 1.00 75.81 86 THR A C 1
ATOM 686 O O . THR A 1 86 ? 17.518 8.143 -34.391 1.00 75.81 86 THR A O 1
ATOM 689 N N . LEU A 1 87 ? 19.191 9.461 -33.663 1.00 78.50 87 LEU A N 1
ATOM 690 C CA . LEU A 1 87 ? 19.242 10.302 -34.852 1.00 78.50 87 LEU A CA 1
ATOM 691 C C . LEU A 1 87 ? 20.332 9.776 -35.783 1.00 78.50 87 LEU A C 1
ATOM 693 O O . LEU A 1 87 ? 21.500 9.715 -35.404 1.00 78.50 87 LEU A O 1
ATOM 697 N N . ASP A 1 88 ? 19.941 9.415 -37.002 1.00 77.31 88 ASP A N 1
ATOM 698 C CA . ASP A 1 88 ? 20.847 9.055 -38.093 1.00 77.31 88 ASP A CA 1
ATOM 699 C C . ASP A 1 88 ? 20.677 10.086 -39.217 1.00 77.31 88 ASP A C 1
ATOM 701 O O . ASP A 1 88 ? 19.807 9.980 -40.092 1.00 77.31 88 ASP A O 1
ATOM 705 N N . GLY A 1 89 ? 21.429 11.184 -39.109 1.00 82.19 89 GLY A N 1
ATOM 706 C CA . GLY A 1 89 ? 21.235 12.369 -39.942 1.00 82.19 89 GLY A CA 1
ATOM 707 C C . GLY A 1 89 ? 19.885 13.046 -39.669 1.00 82.19 89 GLY A C 1
ATOM 708 O O . GLY A 1 89 ? 19.679 13.602 -38.595 1.00 82.19 89 GLY A O 1
ATOM 709 N N . LYS A 1 90 ? 18.969 13.025 -40.652 1.00 78.44 90 LYS A N 1
ATOM 710 C CA . LYS A 1 90 ? 17.600 13.584 -40.542 1.00 78.44 90 LYS A CA 1
ATOM 711 C C . LYS A 1 90 ? 16.530 12.547 -40.176 1.00 78.44 90 LYS A C 1
ATOM 713 O O . LYS A 1 90 ? 15.366 12.912 -40.041 1.00 78.44 90 LYS A O 1
ATOM 718 N N . ASN A 1 91 ? 16.896 11.272 -40.050 1.00 76.19 91 ASN A N 1
ATOM 719 C CA . ASN A 1 91 ? 15.949 10.197 -39.772 1.00 76.19 91 ASN A CA 1
ATOM 720 C C . ASN A 1 91 ? 15.993 9.811 -38.292 1.00 76.19 91 ASN A C 1
ATOM 722 O O . ASN A 1 91 ? 17.071 9.674 -37.711 1.00 76.19 91 ASN A O 1
ATOM 726 N N . VAL A 1 92 ? 14.818 9.584 -37.703 1.00 80.12 92 VAL A N 1
ATOM 727 C CA . VAL A 1 92 ? 14.684 8.990 -36.370 1.00 80.12 92 VAL A CA 1
ATOM 728 C C . VAL A 1 92 ? 14.602 7.475 -36.536 1.00 80.12 92 VAL A C 1
ATOM 730 O O . VAL A 1 92 ? 13.690 6.971 -37.191 1.00 80.12 92 VAL A O 1
ATOM 733 N N . LYS A 1 93 ? 15.543 6.738 -35.944 1.00 81.25 93 LYS A N 1
ATOM 734 C CA . LYS A 1 93 ? 15.480 5.276 -35.842 1.00 81.25 93 LYS A CA 1
ATOM 735 C C . LYS A 1 93 ? 14.958 4.894 -34.463 1.00 81.25 93 LYS A C 1
ATOM 737 O O . LYS A 1 93 ? 15.528 5.306 -33.457 1.00 81.25 93 LYS A O 1
ATOM 742 N N . LYS A 1 94 ? 13.890 4.095 -34.431 1.00 82.38 94 LYS A N 1
ATOM 743 C CA . LYS A 1 94 ? 13.386 3.453 -33.214 1.00 82.38 94 LYS A CA 1
ATOM 744 C C . LYS A 1 94 ? 14.045 2.082 -33.078 1.00 82.38 94 LYS A C 1
ATOM 746 O O . LYS A 1 94 ? 13.993 1.289 -34.017 1.00 82.38 94 LYS A O 1
ATOM 751 N N . SER A 1 95 ? 14.646 1.797 -31.932 1.00 81.06 95 SER A N 1
ATOM 752 C CA . SER A 1 95 ? 15.025 0.442 -31.536 1.00 81.06 95 SER A CA 1
ATOM 753 C C . SER A 1 95 ? 14.349 0.075 -30.225 1.00 81.06 95 SER A C 1
ATO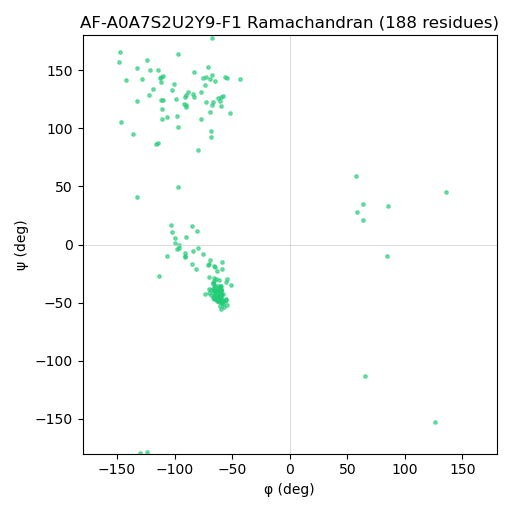M 755 O O . SER A 1 95 ? 14.045 0.932 -29.400 1.00 81.06 95 SER A O 1
ATOM 757 N N . GLU A 1 96 ? 14.087 -1.211 -30.054 1.00 83.69 96 GLU A N 1
ATOM 758 C CA . GLU A 1 96 ? 13.396 -1.755 -28.895 1.00 83.69 96 GLU A CA 1
ATOM 759 C C . GLU A 1 96 ? 14.291 -2.795 -28.233 1.00 83.69 96 GLU A C 1
ATOM 761 O O . GLU A 1 96 ? 14.837 -3.674 -28.906 1.00 83.69 96 GLU A O 1
ATOM 766 N N . LYS A 1 97 ? 14.494 -2.674 -26.920 1.00 83.81 97 LYS A N 1
ATOM 767 C CA . LYS A 1 97 ? 15.327 -3.613 -26.165 1.00 83.81 97 LYS A CA 1
ATOM 768 C C . LYS A 1 97 ? 14.722 -3.880 -24.791 1.00 83.81 97 LYS A C 1
ATOM 770 O O . LYS A 1 97 ? 14.220 -2.964 -24.142 1.00 83.81 97 LYS A O 1
ATOM 775 N N . LYS A 1 98 ? 14.818 -5.134 -24.346 1.00 85.88 98 LYS A N 1
ATOM 776 C CA . LYS A 1 98 ? 14.610 -5.498 -22.943 1.00 85.88 98 LYS A CA 1
ATOM 777 C C . LYS A 1 98 ? 15.808 -5.046 -22.111 1.00 85.88 98 LYS A C 1
ATOM 779 O O . LYS A 1 98 ? 16.956 -5.225 -22.524 1.00 85.88 98 LYS A O 1
ATOM 784 N N . ASP A 1 99 ? 15.534 -4.483 -20.945 1.00 86.12 99 ASP A N 1
ATOM 785 C CA . ASP A 1 99 ? 16.547 -3.992 -20.015 1.00 86.12 99 ASP A CA 1
ATOM 786 C C . ASP A 1 99 ? 16.175 -4.432 -18.595 1.00 86.12 99 ASP A C 1
ATOM 788 O O . ASP A 1 99 ? 15.368 -3.803 -17.913 1.00 86.12 99 ASP A O 1
ATOM 792 N N . SER A 1 100 ? 16.735 -5.560 -18.162 1.00 86.94 100 SER A N 1
ATOM 793 C CA . SER A 1 100 ? 16.449 -6.144 -16.847 1.00 86.94 100 SER A CA 1
ATOM 794 C C . SER A 1 100 ? 16.837 -5.218 -15.690 1.00 86.94 100 SER A C 1
ATOM 796 O O . SER A 1 100 ? 16.199 -5.238 -14.638 1.00 86.94 100 SER A O 1
ATOM 798 N N . ASP A 1 101 ? 17.861 -4.383 -15.877 1.00 87.25 101 ASP A N 1
ATOM 799 C CA . ASP A 1 101 ? 18.327 -3.468 -14.837 1.00 87.25 101 ASP A CA 1
ATOM 800 C C . ASP A 1 101 ? 17.336 -2.313 -14.665 1.00 87.25 101 ASP A C 1
ATOM 802 O O . ASP A 1 101 ? 16.971 -1.966 -13.536 1.00 87.25 101 ASP A O 1
ATOM 806 N N . LYS A 1 102 ? 16.824 -1.760 -15.774 1.00 89.50 102 LYS A N 1
ATOM 807 C CA . LYS A 1 102 ? 15.717 -0.790 -15.736 1.00 89.50 102 LYS A CA 1
ATOM 808 C C . LYS A 1 102 ? 14.438 -1.397 -15.170 1.00 89.50 102 LYS A C 1
ATOM 810 O O . LYS A 1 102 ? 13.760 -0.728 -14.398 1.00 89.50 102 LYS A O 1
ATOM 815 N N . TRP A 1 103 ? 14.127 -2.648 -15.495 1.00 92.38 103 TRP A N 1
ATOM 816 C CA . TRP A 1 103 ? 12.980 -3.344 -14.914 1.00 92.38 103 TRP A CA 1
ATOM 817 C C . TRP A 1 103 ? 13.079 -3.424 -13.382 1.00 92.38 103 TRP A C 1
ATOM 819 O O . TRP A 1 103 ? 12.174 -2.985 -12.669 1.00 92.38 103 TRP A O 1
ATOM 829 N N . ALA A 1 104 ? 14.220 -3.881 -12.855 1.00 92.69 104 ALA A N 1
ATOM 830 C CA . ALA A 1 104 ? 14.461 -3.925 -11.413 1.00 92.69 104 ALA A CA 1
ATOM 831 C C . ALA A 1 104 ? 14.404 -2.529 -10.765 1.00 92.69 104 ALA A C 1
ATOM 833 O O . ALA A 1 104 ? 13.909 -2.373 -9.642 1.00 92.69 104 ALA A O 1
ATOM 834 N N . LEU A 1 105 ? 14.887 -1.501 -11.472 1.00 92.50 105 LEU A N 1
ATOM 835 C CA . LEU A 1 105 ? 14.776 -0.111 -11.038 1.00 92.50 105 LEU A CA 1
ATOM 836 C C . LEU A 1 105 ? 13.312 0.340 -10.945 1.00 92.50 105 LEU A C 1
ATOM 838 O O . LEU A 1 105 ? 12.957 0.960 -9.944 1.00 92.50 105 LEU A O 1
ATOM 842 N N . TYR A 1 106 ? 12.473 0.015 -11.930 1.00 92.75 106 TYR A N 1
ATOM 843 C CA . TYR A 1 106 ? 11.063 0.417 -11.959 1.00 92.75 106 TYR A CA 1
ATOM 844 C C . TYR A 1 106 ? 10.280 -0.227 -10.818 1.00 92.75 106 TYR A C 1
ATOM 846 O O . TYR A 1 106 ? 9.622 0.480 -10.059 1.00 92.75 106 TYR A O 1
ATOM 854 N N . LEU A 1 107 ? 10.452 -1.532 -10.584 1.00 94.12 107 LEU A N 1
ATOM 855 C CA . LEU A 1 107 ? 9.819 -2.202 -9.440 1.00 94.12 107 LEU A CA 1
ATOM 856 C C . LEU A 1 107 ? 10.248 -1.582 -8.100 1.00 94.12 107 LEU A C 1
ATOM 858 O O . LEU A 1 107 ? 9.440 -1.393 -7.190 1.00 94.12 107 LEU A O 1
ATOM 862 N N . LYS A 1 108 ? 11.525 -1.203 -7.965 1.00 93.88 108 LYS A N 1
ATOM 863 C CA . LYS A 1 108 ? 12.017 -0.498 -6.771 1.00 93.88 108 LYS A CA 1
ATOM 864 C C . LYS A 1 108 ? 11.421 0.908 -6.641 1.00 93.88 108 LYS A C 1
ATOM 866 O O . LYS A 1 108 ? 11.146 1.356 -5.520 1.00 93.88 108 LYS A O 1
ATOM 871 N N . GLN A 1 109 ? 11.260 1.615 -7.755 1.00 92.50 109 GLN A N 1
ATOM 872 C CA . GLN A 1 109 ? 10.632 2.931 -7.792 1.00 92.50 109 GLN A CA 1
ATOM 873 C C . GLN A 1 109 ? 9.163 2.855 -7.387 1.00 92.50 109 GLN A C 1
ATOM 875 O O . GLN A 1 109 ? 8.765 3.684 -6.579 1.00 92.50 109 GLN A O 1
ATOM 880 N N . GLU A 1 110 ? 8.408 1.839 -7.811 1.00 93.56 110 GLU A N 1
ATOM 881 C CA . GLU A 1 110 ? 7.016 1.640 -7.380 1.00 93.56 110 GLU A CA 1
ATOM 882 C C . GLU A 1 110 ? 6.900 1.498 -5.869 1.00 93.56 110 GLU A C 1
ATOM 884 O O . GLU A 1 110 ? 6.133 2.208 -5.228 1.00 93.56 110 GLU A O 1
ATOM 889 N N . VAL A 1 111 ? 7.720 0.634 -5.268 1.00 95.25 111 VAL A N 1
ATOM 890 C CA . VAL A 1 111 ? 7.719 0.434 -3.812 1.00 95.25 111 VAL A CA 1
ATOM 891 C C . VAL A 1 111 ? 8.037 1.743 -3.090 1.00 95.25 111 VAL A C 1
ATOM 893 O O . VAL A 1 111 ? 7.390 2.097 -2.105 1.00 95.25 111 VAL A O 1
ATOM 896 N N . THR A 1 112 ? 9.023 2.487 -3.593 1.00 93.44 112 THR A N 1
ATOM 897 C CA . THR A 1 112 ? 9.443 3.757 -2.992 1.00 93.44 112 THR A CA 1
ATOM 898 C C . THR A 1 112 ? 8.385 4.849 -3.181 1.00 93.44 112 THR A C 1
ATOM 900 O O . THR A 1 112 ? 8.108 5.596 -2.243 1.00 93.44 112 THR A O 1
ATOM 903 N N . GLY A 1 113 ? 7.779 4.939 -4.366 1.00 91.00 113 GLY A N 1
ATOM 904 C CA . GLY A 1 113 ? 6.707 5.875 -4.703 1.00 91.00 113 GLY A CA 1
ATOM 905 C C . GLY A 1 113 ? 5.463 5.613 -3.864 1.00 91.00 113 GLY A C 1
ATOM 906 O O . GLY A 1 113 ? 4.969 6.522 -3.197 1.00 91.00 113 GLY A O 1
ATOM 907 N N . PHE A 1 114 ? 5.048 4.351 -3.753 1.00 93.12 114 PHE A N 1
ATOM 908 C CA . PHE A 1 114 ? 3.932 3.960 -2.900 1.00 93.12 114 PHE A CA 1
ATOM 909 C C . PHE A 1 114 ? 4.185 4.376 -1.445 1.00 93.12 114 PHE A C 1
ATOM 911 O O . PHE A 1 114 ? 3.340 5.017 -0.818 1.00 93.12 114 PHE A O 1
ATOM 918 N N . MET A 1 115 ? 5.375 4.094 -0.903 1.00 94.38 115 MET A N 1
ATOM 919 C CA . MET A 1 115 ? 5.738 4.520 0.453 1.00 94.38 115 MET A CA 1
ATOM 920 C C . MET A 1 115 ? 5.693 6.042 0.630 1.00 94.38 115 MET A C 1
ATOM 922 O O . MET A 1 115 ? 5.209 6.513 1.659 1.00 94.38 115 MET A O 1
ATOM 926 N N . LYS A 1 116 ? 6.145 6.827 -0.353 1.00 91.38 116 LYS A N 1
ATOM 927 C CA . LYS A 1 116 ? 6.034 8.294 -0.309 1.00 91.38 116 LYS A CA 1
ATOM 928 C C . LYS A 1 116 ? 4.576 8.746 -0.229 1.00 91.38 116 LYS A C 1
ATOM 930 O O . LYS A 1 116 ? 4.250 9.594 0.602 1.00 91.38 116 LYS A O 1
ATOM 935 N N . THR A 1 117 ? 3.680 8.120 -0.994 1.00 89.50 117 THR A N 1
ATOM 936 C CA . THR A 1 117 ? 2.240 8.439 -0.947 1.00 89.50 117 THR A CA 1
ATOM 937 C C . THR A 1 117 ? 1.656 8.169 0.445 1.00 89.50 117 THR A C 1
ATOM 939 O O . THR A 1 117 ? 0.975 9.022 1.014 1.00 89.50 117 THR A O 1
ATOM 942 N N . LEU A 1 118 ? 2.022 7.044 1.074 1.00 91.75 118 LEU A N 1
ATOM 943 C CA . LEU A 1 118 ? 1.624 6.701 2.445 1.00 91.75 118 LEU A CA 1
ATOM 944 C C . LEU A 1 118 ? 2.218 7.661 3.492 1.00 91.75 118 LEU A C 1
ATOM 946 O O . LEU A 1 118 ? 1.560 7.999 4.481 1.00 91.75 118 LEU A O 1
ATOM 950 N N . ALA A 1 119 ? 3.439 8.148 3.265 1.00 91.06 119 ALA A N 1
ATOM 951 C CA . ALA A 1 119 ? 4.071 9.186 4.079 1.00 91.06 119 ALA A CA 1
ATOM 952 C C . ALA A 1 119 ? 3.392 10.562 3.913 1.00 91.06 119 ALA A C 1
ATOM 954 O O . ALA A 1 119 ? 3.584 11.461 4.740 1.00 91.06 119 ALA A O 1
ATOM 955 N N . GLY A 1 120 ? 2.536 10.708 2.898 1.00 84.81 120 GLY A N 1
ATOM 956 C CA . GLY A 1 120 ? 1.785 11.914 2.583 1.00 84.81 120 GLY A CA 1
ATOM 957 C C . GLY A 1 120 ? 2.545 12.907 1.719 1.00 84.81 120 GLY A C 1
ATOM 958 O O . GLY A 1 120 ? 2.366 14.108 1.922 1.00 84.81 120 GLY A O 1
ATOM 959 N N . ASP A 1 121 ? 3.395 12.408 0.825 1.00 83.75 121 ASP A N 1
ATOM 960 C CA . ASP A 1 121 ? 3.970 13.183 -0.268 1.00 83.75 121 ASP A CA 1
ATOM 961 C C . ASP A 1 121 ? 2.847 13.707 -1.179 1.00 83.75 121 ASP A C 1
ATOM 963 O O . ASP A 1 121 ? 2.018 12.938 -1.670 1.00 83.75 121 ASP A O 1
ATOM 967 N N . MET A 1 122 ? 2.799 15.029 -1.352 1.00 67.94 122 MET A N 1
ATOM 968 C CA . MET A 1 122 ? 1.767 15.717 -2.130 1.00 67.94 122 MET A CA 1
ATOM 969 C C . MET A 1 122 ? 2.056 15.691 -3.633 1.00 67.94 122 MET A C 1
ATOM 971 O O . MET A 1 122 ? 1.130 15.854 -4.418 1.00 67.94 122 MET A O 1
ATOM 975 N N . GLU A 1 123 ? 3.310 15.471 -4.034 1.00 67.44 123 GLU A N 1
ATOM 976 C CA . GLU A 1 123 ? 3.721 15.433 -5.444 1.00 67.44 123 GLU A CA 1
ATOM 977 C C . GLU A 1 123 ? 3.513 14.046 -6.062 1.00 67.44 123 GLU A C 1
ATOM 979 O O . GLU A 1 123 ? 3.464 13.905 -7.278 1.00 67.44 123 GLU A O 1
ATOM 984 N N . SER A 1 124 ? 3.346 13.016 -5.225 1.00 61.94 124 SER A N 1
ATOM 985 C CA . SER A 1 124 ? 3.111 11.636 -5.672 1.00 61.94 124 SER A CA 1
ATOM 986 C C . SER A 1 124 ? 1.638 11.322 -5.988 1.00 61.94 124 SER A C 1
ATOM 988 O O . SER A 1 124 ? 1.337 10.217 -6.425 1.00 61.94 124 SER A O 1
ATOM 990 N N . SER A 1 125 ? 0.713 12.256 -5.738 1.00 58.19 125 SER A N 1
ATOM 991 C CA . SER A 1 125 ? -0.713 12.133 -6.068 1.00 58.19 125 SER A CA 1
ATOM 992 C C . SER A 1 125 ? -1.013 13.034 -7.261 1.00 58.19 125 SER A C 1
ATOM 994 O O . SER A 1 125 ? -0.977 14.260 -7.143 1.00 58.19 125 SER A O 1
ATOM 996 N N . THR A 1 126 ? -1.291 12.453 -8.428 1.00 53.84 126 THR A N 1
ATOM 997 C CA . THR A 1 126 ? -1.615 13.221 -9.634 1.00 53.84 126 THR A CA 1
ATOM 998 C C . THR A 1 126 ? -2.973 13.908 -9.469 1.00 53.84 126 THR A C 1
ATOM 1000 O O . THR A 1 126 ? -4.026 13.304 -9.660 1.00 53.84 126 THR A O 1
ATOM 1003 N N . GLY A 1 127 ? -2.964 15.185 -9.086 1.00 53.44 127 GLY A N 1
ATOM 1004 C CA . GLY A 1 127 ? -4.125 16.077 -9.185 1.00 53.44 127 GLY A CA 1
ATOM 1005 C C . GLY A 1 127 ? -5.139 16.029 -8.037 1.00 53.44 127 GLY A C 1
ATOM 1006 O O . GLY A 1 127 ? -5.975 16.925 -7.961 1.00 53.44 127 GLY A O 1
ATOM 1007 N N . VAL A 1 128 ? -5.050 15.073 -7.106 1.00 55.34 128 VAL A N 1
ATOM 1008 C CA . VAL A 1 128 ? -5.918 15.039 -5.914 1.00 55.34 128 VAL A CA 1
ATOM 1009 C C . VAL A 1 128 ? -5.190 15.675 -4.732 1.00 55.34 128 VAL A C 1
ATOM 1011 O O . VAL A 1 128 ? -4.338 15.048 -4.102 1.00 55.34 128 VAL A O 1
ATOM 1014 N N . THR A 1 129 ? -5.530 16.929 -4.429 1.00 56.47 129 THR A N 1
ATOM 1015 C CA . THR A 1 129 ? -4.913 17.739 -3.360 1.00 56.47 129 THR A CA 1
ATOM 1016 C C . THR A 1 129 ? -5.783 17.855 -2.107 1.00 56.47 129 THR A C 1
ATOM 1018 O O . THR A 1 129 ? -5.533 18.712 -1.257 1.00 56.47 129 THR A O 1
ATOM 1021 N N . ASN A 1 130 ? -6.792 16.990 -1.951 1.00 56.62 130 ASN A N 1
ATOM 1022 C CA . ASN A 1 130 ? -7.736 17.074 -0.838 1.00 56.62 130 ASN A CA 1
ATOM 1023 C C . ASN A 1 130 ? -7.073 16.747 0.499 1.00 56.62 130 ASN A C 1
ATOM 1025 O O . ASN A 1 130 ? -7.001 15.606 0.956 1.00 56.62 130 ASN A O 1
ATOM 1029 N N . ILE A 1 131 ? -6.606 17.804 1.153 1.00 66.25 131 ILE A N 1
ATOM 1030 C CA . ILE A 1 131 ? -6.067 17.769 2.500 1.00 66.25 131 ILE A CA 1
ATOM 1031 C C . ILE A 1 131 ? -7.186 18.208 3.434 1.00 66.25 131 ILE A C 1
ATOM 1033 O O . ILE A 1 131 ? -7.555 19.380 3.478 1.00 66.25 131 ILE A O 1
ATOM 1037 N N . ALA A 1 132 ? -7.701 17.272 4.230 1.00 73.31 132 ALA A N 1
ATOM 1038 C CA . ALA A 1 132 ? -8.492 17.654 5.391 1.00 73.31 132 ALA A CA 1
ATOM 1039 C C . ALA A 1 132 ? -7.608 18.521 6.314 1.00 73.31 132 ALA A C 1
ATOM 1041 O O . ALA A 1 132 ? -6.494 18.091 6.647 1.00 73.31 132 ALA A O 1
ATOM 1042 N N . PRO A 1 133 ? -8.045 19.728 6.724 1.00 79.56 133 PRO A N 1
ATOM 1043 C CA . PRO A 1 133 ? -7.275 20.548 7.647 1.00 79.56 133 PRO A CA 1
ATOM 1044 C C . PRO A 1 133 ? -7.125 19.798 8.972 1.00 79.56 133 PRO A C 1
ATOM 1046 O O . PRO A 1 133 ? -8.105 19.347 9.564 1.00 79.56 133 PRO A O 1
ATOM 1049 N N . ILE A 1 134 ? -5.884 19.641 9.431 1.00 83.75 134 ILE A N 1
ATOM 1050 C CA . ILE A 1 134 ? -5.570 18.952 10.685 1.00 83.75 134 ILE A CA 1
ATOM 1051 C C . ILE A 1 134 ? -5.088 20.002 11.687 1.00 83.75 134 ILE A C 1
ATOM 1053 O O . ILE A 1 134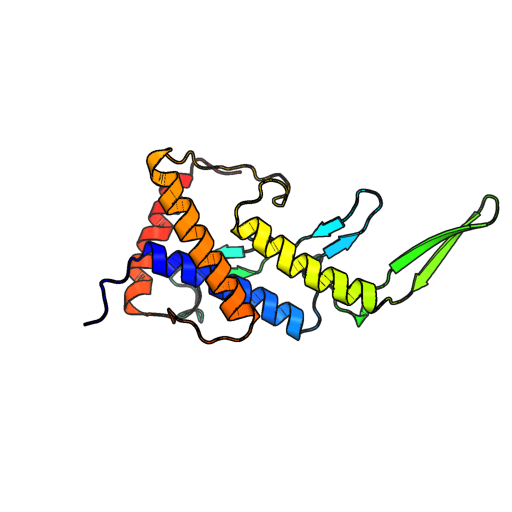 ? -4.128 20.714 11.375 1.00 83.75 134 ILE A O 1
ATOM 1057 N N . PRO A 1 135 ? -5.712 20.103 12.878 1.00 91.12 135 PRO A N 1
ATOM 1058 C CA . PRO A 1 135 ? -5.254 21.010 13.924 1.00 91.12 135 PRO A CA 1
ATOM 1059 C C . PRO A 1 135 ? -3.778 20.779 14.263 1.00 91.12 135 PRO A C 1
ATOM 1061 O O . PRO A 1 135 ? -3.295 19.642 14.254 1.00 91.12 135 PRO A O 1
ATOM 1064 N N . ARG A 1 136 ? -3.037 21.853 14.556 1.00 93.62 136 ARG A N 1
ATOM 1065 C CA . ARG A 1 136 ? -1.576 21.797 14.737 1.00 93.62 136 ARG A CA 1
ATOM 1066 C C . ARG A 1 136 ? -1.175 20.848 15.871 1.00 93.62 136 ARG A C 1
ATOM 1068 O O . ARG A 1 136 ? -0.177 20.138 15.766 1.00 93.62 136 ARG A O 1
ATOM 1075 N N . GLU A 1 137 ? -1.976 20.803 16.924 1.00 96.44 137 GLU A N 1
ATOM 1076 C CA . GLU A 1 137 ? -1.849 19.919 18.080 1.00 96.44 137 GLU A CA 1
ATOM 1077 C C . GLU A 1 137 ? -1.996 18.429 17.734 1.00 96.44 137 GLU A C 1
ATOM 1079 O O . GLU A 1 137 ? -1.464 17.579 18.444 1.00 96.44 137 GLU A O 1
ATOM 1084 N N . MET A 1 138 ? -2.652 18.101 16.616 1.00 93.88 138 MET A N 1
ATOM 1085 C CA . MET A 1 138 ? -2.826 16.729 16.130 1.00 93.88 138 MET A CA 1
ATOM 1086 C C . MET A 1 138 ? -1.711 16.286 15.174 1.00 93.88 138 MET A C 1
ATOM 1088 O O . MET A 1 138 ? -1.649 15.108 14.814 1.00 93.88 138 MET A O 1
ATOM 1092 N N . LEU A 1 139 ? -0.805 17.183 14.764 1.00 91.94 139 LEU A N 1
ATOM 1093 C CA . LEU A 1 139 ? 0.300 16.834 13.864 1.00 91.94 139 LEU A CA 1
ATOM 1094 C C . LEU A 1 139 ? 1.206 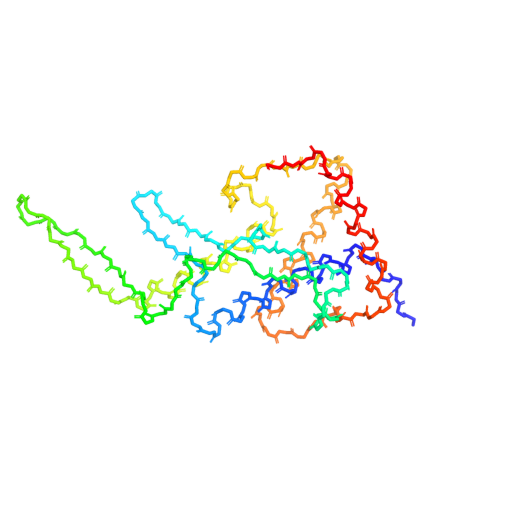15.722 14.419 1.00 91.94 139 LEU A C 1
ATOM 1096 O O . LEU A 1 139 ? 1.514 14.812 13.649 1.00 91.94 139 LEU A O 1
ATOM 1100 N N . PRO A 1 140 ? 1.585 15.698 15.715 1.00 95.50 140 PRO A N 1
ATOM 1101 C CA . PRO A 1 140 ? 2.375 14.592 16.256 1.00 95.50 140 PRO A CA 1
ATOM 1102 C C . PRO A 1 140 ? 1.657 13.243 16.140 1.00 95.50 140 PRO A C 1
ATOM 1104 O O . PRO A 1 140 ? 2.271 12.245 15.768 1.00 95.50 140 PRO A O 1
ATOM 1107 N N . LEU A 1 141 ? 0.343 13.215 16.398 1.00 93.56 141 LEU A N 1
ATOM 1108 C CA . LEU A 1 141 ? -0.464 12.003 16.261 1.00 93.56 141 LEU A CA 1
ATOM 1109 C C . LEU A 1 141 ? -0.550 11.554 14.797 1.00 93.56 141 LEU A C 1
ATOM 1111 O O . LEU A 1 141 ? -0.361 10.375 14.511 1.00 93.56 141 LEU A O 1
ATOM 1115 N N . LYS A 1 142 ? -0.782 12.488 13.868 1.00 91.88 142 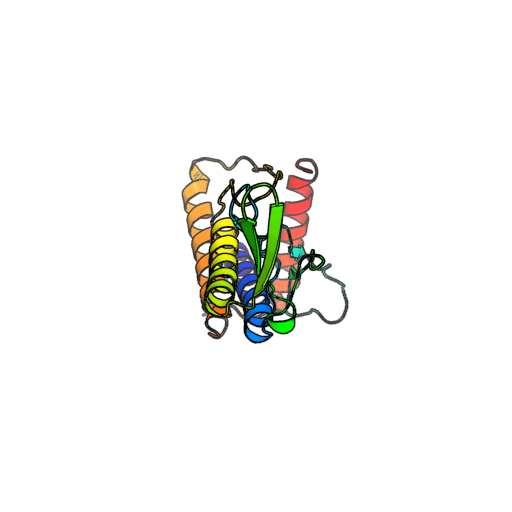LYS A N 1
ATOM 1116 C CA . LYS A 1 142 ? -0.777 12.223 12.422 1.00 91.88 142 LYS A CA 1
ATOM 1117 C C . LYS A 1 142 ? 0.542 11.585 11.981 1.00 91.88 142 LYS A C 1
ATOM 1119 O O . LYS A 1 142 ? 0.517 10.579 11.275 1.00 91.88 142 LYS A O 1
ATOM 1124 N N . THR A 1 143 ? 1.674 12.149 12.402 1.00 93.75 143 THR A N 1
ATOM 1125 C CA . THR A 1 143 ? 3.007 11.615 12.090 1.00 93.75 143 THR A CA 1
ATOM 1126 C C . THR A 1 143 ? 3.186 10.214 12.667 1.00 93.75 143 THR A C 1
ATOM 1128 O O . THR A 1 143 ? 3.504 9.294 11.924 1.00 93.75 143 THR A O 1
ATOM 1131 N N . ALA A 1 144 ? 2.866 10.008 13.948 1.00 95.75 144 ALA A N 1
ATOM 1132 C CA . ALA A 1 144 ? 2.975 8.693 14.579 1.00 95.75 144 ALA A CA 1
ATOM 1133 C C . ALA A 1 144 ? 2.110 7.623 13.886 1.00 95.75 144 ALA A C 1
ATOM 1135 O O . ALA A 1 144 ? 2.537 6.480 13.725 1.00 95.75 144 ALA A O 1
ATOM 1136 N N . LEU A 1 145 ? 0.897 7.976 13.449 1.00 95.12 145 LEU A N 1
ATOM 1137 C CA . LEU A 1 145 ? 0.021 7.068 12.706 1.00 95.12 145 LEU A CA 1
ATOM 1138 C C . LEU A 1 145 ? 0.570 6.750 11.303 1.00 95.12 145 LEU A C 1
ATOM 1140 O O . LEU A 1 145 ? 0.515 5.593 10.882 1.00 95.12 145 LEU A O 1
ATOM 1144 N N . ARG A 1 146 ? 1.158 7.732 10.605 1.00 94.62 146 ARG A N 1
ATOM 1145 C CA . ARG A 1 146 ? 1.862 7.505 9.329 1.00 94.62 146 ARG A CA 1
ATOM 1146 C C . ARG A 1 146 ? 3.054 6.569 9.497 1.00 94.62 146 ARG A C 1
ATOM 1148 O O . ARG A 1 146 ? 3.185 5.633 8.717 1.00 94.62 146 ARG A O 1
ATOM 1155 N N . ASP A 1 147 ? 3.855 6.748 10.540 1.00 96.38 147 ASP A N 1
ATOM 1156 C CA . ASP A 1 147 ? 5.001 5.875 10.813 1.00 96.38 147 ASP A CA 1
ATOM 1157 C C . ASP A 1 147 ? 4.564 4.431 11.088 1.00 96.38 147 ASP A C 1
ATOM 1159 O O . ASP A 1 147 ? 5.185 3.485 10.600 1.00 96.38 147 ASP A O 1
ATOM 1163 N N . VAL A 1 148 ? 3.456 4.241 11.818 1.00 96.94 148 VAL A N 1
ATOM 1164 C CA . VAL A 1 148 ? 2.849 2.914 12.023 1.00 96.94 148 VAL A CA 1
ATOM 1165 C C . VAL A 1 148 ? 2.456 2.280 10.689 1.00 96.94 148 VAL A C 1
ATOM 1167 O O . VAL A 1 148 ? 2.748 1.105 10.467 1.00 96.94 148 VAL A O 1
ATOM 1170 N N . MET A 1 149 ? 1.828 3.048 9.799 1.00 96.94 149 MET A N 1
ATOM 1171 C CA . MET A 1 149 ? 1.403 2.583 8.479 1.00 96.94 149 MET A CA 1
ATOM 1172 C C . MET A 1 149 ? 2.597 2.235 7.578 1.00 96.94 149 MET A C 1
ATOM 1174 O O . MET A 1 149 ? 2.634 1.146 7.010 1.00 96.94 149 MET A O 1
ATOM 1178 N N . LEU A 1 150 ? 3.616 3.096 7.506 1.00 97.69 150 LEU A N 1
ATOM 1179 C CA . LEU A 1 150 ? 4.847 2.846 6.744 1.00 97.69 150 LEU A CA 1
ATOM 1180 C C . LEU A 1 150 ? 5.602 1.622 7.260 1.00 97.69 150 LEU A C 1
ATOM 1182 O O . LEU A 1 150 ? 6.076 0.792 6.482 1.00 97.69 150 LEU A O 1
ATOM 1186 N N . ARG A 1 151 ? 5.685 1.473 8.585 1.00 97.81 151 ARG A N 1
ATOM 1187 C CA . ARG A 1 151 ? 6.292 0.294 9.194 1.00 97.81 151 ARG A CA 1
ATOM 1188 C C . ARG A 1 151 ? 5.523 -0.976 8.833 1.00 97.81 151 ARG A C 1
ATOM 1190 O O . ARG A 1 151 ? 6.148 -1.978 8.493 1.00 97.81 151 ARG A O 1
ATOM 1197 N N . ALA A 1 152 ? 4.195 -0.936 8.896 1.00 98.06 152 ALA A N 1
ATOM 1198 C CA . ALA A 1 152 ? 3.351 -2.075 8.556 1.00 98.06 152 ALA A CA 1
ATOM 1199 C C . ALA A 1 152 ? 3.468 -2.462 7.075 1.00 98.06 152 ALA A C 1
ATOM 1201 O O . ALA A 1 152 ? 3.586 -3.649 6.775 1.00 98.06 152 ALA A O 1
ATOM 1202 N N . PHE A 1 153 ? 3.527 -1.470 6.178 1.00 98.25 153 PHE A N 1
ATOM 1203 C CA . PHE A 1 153 ? 3.824 -1.671 4.758 1.00 98.25 153 PHE A CA 1
ATOM 1204 C C . PHE A 1 153 ? 5.132 -2.428 4.577 1.00 98.25 153 PHE A C 1
ATOM 1206 O O . PHE A 1 153 ? 5.161 -3.467 3.923 1.00 98.25 153 PHE A O 1
ATOM 1213 N N . TRP A 1 154 ? 6.208 -1.951 5.206 1.00 97.88 154 TRP A N 1
ATOM 1214 C CA . TRP A 1 154 ? 7.514 -2.579 5.057 1.00 97.88 154 TRP A CA 1
ATOM 1215 C C . TRP A 1 154 ? 7.559 -3.989 5.645 1.00 97.88 154 TRP A C 1
ATOM 1217 O O . TRP A 1 154 ? 8.196 -4.877 5.076 1.00 97.88 154 TRP A O 1
ATOM 1227 N N . ASP A 1 155 ? 6.881 -4.217 6.772 1.00 97.94 155 ASP A N 1
ATOM 1228 C CA . ASP A 1 155 ? 6.779 -5.543 7.373 1.00 97.94 155 ASP A CA 1
ATOM 1229 C C . ASP A 1 155 ? 6.063 -6.520 6.422 1.00 97.94 155 ASP A C 1
ATOM 1231 O O . ASP A 1 155 ? 6.609 -7.592 6.160 1.00 97.94 155 ASP A O 1
ATOM 1235 N N . ALA A 1 156 ? 4.921 -6.142 5.837 1.00 98.06 156 ALA A N 1
ATOM 1236 C CA . ALA A 1 156 ? 4.221 -6.963 4.845 1.00 98.06 156 ALA A CA 1
ATOM 1237 C C . ALA A 1 156 ? 5.051 -7.189 3.575 1.00 98.06 156 ALA A C 1
ATOM 1239 O O . ALA A 1 156 ? 5.233 -8.330 3.146 1.00 98.06 156 ALA A O 1
ATOM 1240 N N . TYR A 1 157 ? 5.628 -6.120 3.018 1.00 98.00 157 TYR A N 1
ATOM 1241 C CA . TYR A 1 157 ? 6.448 -6.195 1.812 1.00 98.00 157 TYR A CA 1
ATOM 1242 C C . TYR A 1 157 ? 7.677 -7.099 2.004 1.00 98.00 157 TYR A C 1
ATOM 1244 O O . TYR A 1 157 ? 8.049 -7.893 1.136 1.00 98.00 157 TYR A O 1
ATOM 1252 N N . SER A 1 158 ? 8.256 -7.073 3.205 1.00 97.81 158 SER A N 1
ATOM 1253 C CA . SER A 1 158 ? 9.359 -7.947 3.617 1.00 97.81 158 SER A CA 1
ATOM 1254 C C . SER A 1 158 ? 8.914 -9.354 4.042 1.00 97.81 158 SER A C 1
ATOM 1256 O O . SER A 1 158 ? 9.718 -10.078 4.628 1.00 97.81 158 SER A O 1
ATOM 1258 N N . LYS A 1 159 ? 7.658 -9.755 3.789 1.00 97.31 159 LYS A N 1
ATOM 1259 C CA . LYS A 1 159 ? 7.088 -11.066 4.160 1.00 97.31 159 LYS A CA 1
ATOM 1260 C C . LYS A 1 159 ? 7.126 -11.369 5.665 1.00 97.31 159 LYS A C 1
ATOM 1262 O O . LYS A 1 159 ? 7.171 -12.527 6.079 1.00 97.31 159 LYS A O 1
ATOM 1267 N N . LYS A 1 160 ? 7.097 -10.341 6.517 1.00 97.81 160 LYS A N 1
ATOM 1268 C CA . LYS A 1 160 ? 6.979 -10.520 7.968 1.00 97.81 160 LYS A CA 1
ATOM 1269 C C . LYS A 1 160 ? 5.519 -10.707 8.360 1.00 97.81 160 LYS A C 1
ATOM 1271 O O . LYS A 1 160 ? 4.605 -10.136 7.766 1.00 97.81 160 LYS A O 1
ATOM 1276 N N . LYS A 1 161 ? 5.300 -11.481 9.422 1.00 94.62 161 LYS A N 1
ATOM 1277 C CA . LYS A 1 161 ? 3.968 -11.701 9.989 1.00 94.62 161 LYS A CA 1
ATOM 1278 C C . LYS A 1 161 ? 3.387 -10.399 10.553 1.00 94.62 161 LYS A C 1
ATOM 1280 O O . LYS A 1 161 ? 4.100 -9.638 11.207 1.00 94.62 161 LYS A O 1
ATOM 1285 N N . ALA A 1 162 ? 2.088 -10.188 10.347 1.00 93.06 162 ALA A N 1
ATOM 1286 C CA . ALA A 1 162 ? 1.356 -9.067 10.924 1.00 93.06 162 ALA A CA 1
ATOM 1287 C C . ALA A 1 162 ? 1.445 -9.061 12.460 1.00 93.06 162 ALA A C 1
ATOM 1289 O O . ALA A 1 162 ? 1.116 -10.046 13.123 1.00 93.06 162 ALA A O 1
ATOM 1290 N N . VAL A 1 163 ? 1.843 -7.918 13.020 1.00 92.31 163 VAL A N 1
ATOM 1291 C CA . VAL A 1 163 ? 1.803 -7.631 14.463 1.00 92.31 163 VAL A CA 1
ATOM 1292 C C . VAL A 1 163 ? 0.355 -7.476 14.931 1.00 92.31 163 VAL A C 1
ATOM 1294 O O . VAL A 1 163 ? 0.002 -7.942 16.011 1.00 92.31 163 VAL A O 1
ATOM 1297 N N . TYR A 1 164 ? -0.483 -6.858 14.095 1.00 90.44 164 TYR A N 1
ATOM 1298 C CA . TYR A 1 164 ? -1.926 -6.748 14.294 1.00 90.44 164 TYR A CA 1
ATOM 1299 C C . TYR A 1 164 ? -2.648 -7.528 13.181 1.00 90.44 164 TYR A C 1
ATOM 1301 O O . TYR A 1 164 ? -2.939 -6.955 12.128 1.00 90.44 164 TYR A O 1
ATOM 1309 N N . PRO A 1 165 ? -2.884 -8.843 13.364 1.00 91.06 165 PRO A N 1
ATOM 1310 C CA . PRO A 1 165 ? -3.618 -9.661 12.398 1.00 91.06 165 PRO A CA 1
ATOM 1311 C C . PRO A 1 165 ? -5.094 -9.248 12.327 1.00 91.06 165 PRO A C 1
ATOM 1313 O O . PRO A 1 165 ? -5.528 -8.329 13.021 1.00 91.06 165 PRO A O 1
ATOM 1316 N N . ALA A 1 166 ? -5.870 -9.889 11.449 1.00 89.62 166 ALA A N 1
ATOM 1317 C CA . ALA A 1 166 ? -7.289 -9.568 11.307 1.00 89.62 166 ALA A CA 1
ATOM 1318 C C . ALA A 1 166 ? -8.001 -9.962 12.593 1.00 89.62 166 ALA A C 1
ATOM 1320 O O . ALA A 1 166 ? -7.913 -11.113 13.017 1.00 89.62 166 ALA A O 1
ATOM 1321 N N . ASP A 1 167 ? -8.674 -9.001 13.220 1.00 90.44 167 ASP A N 1
ATOM 1322 C CA . ASP A 1 167 ? -9.488 -9.264 14.397 1.00 90.44 167 ASP A CA 1
ATOM 1323 C C . ASP A 1 167 ? -10.970 -9.084 14.039 1.00 90.44 167 ASP A C 1
ATOM 1325 O O . ASP A 1 167 ? -11.434 -7.946 13.878 1.00 90.44 167 ASP A O 1
ATOM 1329 N N . PRO A 1 168 ? -11.744 -10.182 13.940 1.00 88.69 168 PRO A N 1
ATOM 1330 C CA . PRO A 1 168 ? -13.180 -10.119 13.683 1.00 88.69 168 PRO A CA 1
ATOM 1331 C C . PRO A 1 168 ? -13.937 -9.239 14.685 1.00 88.69 168 PRO A C 1
ATOM 1333 O O . PRO A 1 168 ? -14.930 -8.609 14.322 1.00 88.69 168 PRO A O 1
ATOM 1336 N N . LYS A 1 169 ? -13.459 -9.132 15.935 1.00 90.38 169 LYS A N 1
ATOM 1337 C CA . LYS A 1 169 ? -14.079 -8.287 16.968 1.00 90.38 169 LYS A CA 1
ATOM 1338 C C . LYS A 1 169 ? -13.899 -6.800 16.679 1.00 90.38 169 LYS A C 1
ATOM 1340 O O . LYS A 1 169 ? -14.733 -5.995 17.089 1.00 90.38 169 LYS A O 1
ATOM 1345 N N . LEU A 1 170 ? -12.831 -6.432 15.970 1.00 91.50 170 LEU A N 1
ATOM 1346 C CA . LEU A 1 170 ? -12.542 -5.050 15.594 1.00 91.50 170 LEU A CA 1
ATOM 1347 C C . LEU A 1 170 ? -13.132 -4.659 14.238 1.00 91.50 170 LEU A C 1
ATOM 1349 O O . LEU A 1 170 ? -13.166 -3.471 13.931 1.00 91.50 170 LEU A O 1
ATOM 1353 N N . ARG A 1 171 ? -13.645 -5.608 13.447 1.00 90.00 171 ARG A N 1
ATOM 1354 C CA . ARG A 1 171 ? -14.178 -5.337 12.102 1.00 90.00 171 ARG A CA 1
ATOM 1355 C C . ARG A 1 171 ? -15.343 -4.345 12.122 1.00 90.00 171 ARG A C 1
ATOM 1357 O O . ARG A 1 171 ? -15.256 -3.291 11.501 1.00 90.00 171 ARG A O 1
ATOM 1364 N N . LYS A 1 172 ? -16.395 -4.631 12.893 1.00 91.88 172 LYS A N 1
ATOM 1365 C CA . LYS A 1 172 ? -17.562 -3.739 13.014 1.00 91.88 172 LYS A CA 1
ATOM 1366 C C . LYS A 1 172 ? -17.197 -2.325 13.508 1.00 91.88 172 LYS A C 1
ATOM 1368 O O . LYS A 1 172 ? -17.592 -1.360 12.854 1.00 91.88 172 LYS A O 1
ATOM 1373 N N . PRO A 1 173 ? -16.445 -2.141 14.616 1.00 94.00 173 PRO A N 1
ATOM 1374 C CA . PRO A 1 173 ? -16.064 -0.795 15.046 1.00 94.00 173 PRO A CA 1
ATOM 1375 C C . PRO A 1 173 ? -15.108 -0.104 14.061 1.00 94.00 173 PRO A C 1
ATOM 1377 O O . PRO A 1 173 ? -15.225 1.105 13.874 1.00 94.00 173 PRO A O 1
ATOM 1380 N N . ALA A 1 174 ? -14.218 -0.840 1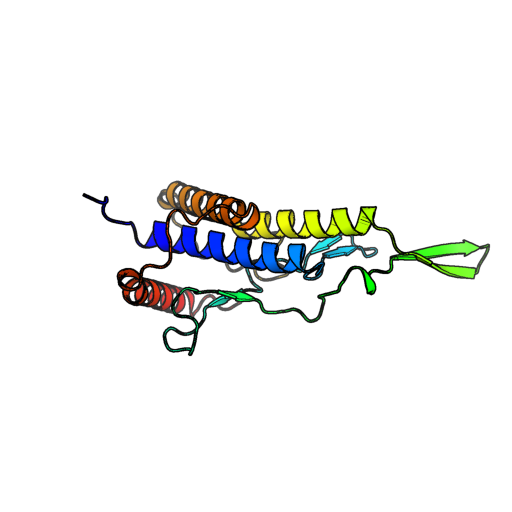3.384 1.00 94.06 174 ALA A N 1
ATOM 1381 C CA . ALA A 1 174 ? -13.374 -0.298 12.318 1.00 94.06 174 ALA A CA 1
ATOM 1382 C C . ALA A 1 174 ? -14.217 0.290 11.176 1.00 94.06 174 ALA A C 1
ATOM 1384 O O . ALA A 1 174 ? -14.023 1.448 10.813 1.00 94.06 174 ALA A O 1
ATOM 1385 N N . TYR A 1 175 ? -15.205 -0.455 10.672 1.00 94.56 175 TYR A N 1
ATOM 1386 C CA . TYR A 1 175 ? -16.116 0.041 9.638 1.00 94.56 175 TYR A CA 1
ATOM 1387 C C . TYR A 1 175 ? -16.988 1.203 10.111 1.00 94.56 175 TYR A C 1
ATOM 1389 O O . TYR A 1 175 ? -17.234 2.124 9.336 1.00 94.56 175 TYR A O 1
ATOM 1397 N N . ALA A 1 176 ? -17.422 1.217 11.373 1.00 95.31 176 ALA A N 1
ATOM 1398 C CA . ALA A 1 176 ? -18.134 2.365 11.932 1.00 95.31 176 ALA A CA 1
ATOM 1399 C C . ALA A 1 176 ? -17.269 3.640 11.897 1.00 95.31 176 ALA A C 1
ATOM 1401 O O . ALA A 1 176 ? -17.744 4.694 11.474 1.00 95.31 176 ALA A O 1
ATOM 1402 N N . LEU A 1 177 ? -15.988 3.533 12.271 1.00 94.56 177 LEU A N 1
ATOM 1403 C CA . LEU A 1 177 ? -15.045 4.650 12.214 1.00 94.56 177 LEU A CA 1
ATOM 1404 C C . LEU A 1 177 ? -14.767 5.099 10.771 1.00 94.56 177 LEU A C 1
ATOM 1406 O O . LEU A 1 177 ? -14.724 6.298 10.507 1.00 94.56 177 LEU A O 1
ATOM 1410 N N . LEU A 1 178 ? -14.635 4.159 9.832 1.00 93.75 178 LEU A N 1
ATOM 1411 C CA . LEU A 1 178 ? -14.439 4.463 8.410 1.00 93.75 178 LEU A CA 1
ATOM 1412 C C . LEU A 1 178 ? -15.649 5.164 7.794 1.00 93.75 178 LEU A C 1
ATOM 1414 O O . LEU A 1 178 ? -15.487 6.175 7.119 1.00 93.75 178 LEU A O 1
ATOM 1418 N N . LYS A 1 179 ? -16.866 4.689 8.081 1.00 93.31 179 LYS A N 1
ATOM 1419 C CA . LYS A 1 179 ? -18.107 5.351 7.650 1.00 93.31 179 LYS A CA 1
ATOM 1420 C C . LYS A 1 179 ? -18.199 6.767 8.212 1.00 93.31 179 LYS A C 1
ATOM 1422 O O . LYS A 1 179 ? -18.538 7.687 7.477 1.00 93.31 179 LYS A O 1
ATOM 1427 N N . MET A 1 180 ? -17.854 6.958 9.487 1.00 93.00 180 MET A N 1
ATOM 1428 C CA . MET A 1 180 ? -17.808 8.292 10.089 1.00 93.00 180 MET A CA 1
ATOM 1429 C C . MET A 1 180 ? -16.797 9.194 9.372 1.00 93.00 180 MET A C 1
ATOM 1431 O O . MET A 1 180 ? -17.141 10.323 9.037 1.00 93.00 180 MET A O 1
ATOM 1435 N N . ALA A 1 181 ? -15.588 8.696 9.089 1.00 89.56 181 ALA A N 1
ATOM 1436 C CA . ALA A 1 181 ? -14.579 9.445 8.343 1.00 89.56 181 ALA A CA 1
ATOM 1437 C C . ALA A 1 181 ? -15.095 9.854 6.955 1.00 89.56 181 ALA A C 1
ATOM 1439 O O . ALA A 1 181 ? -15.033 11.033 6.624 1.00 89.56 181 ALA A O 1
ATOM 1440 N N . LEU A 1 182 ? -15.693 8.922 6.203 1.00 86.75 182 LEU A N 1
ATOM 1441 C CA . LEU A 1 182 ? -16.288 9.191 4.890 1.00 86.75 182 LEU A CA 1
ATOM 1442 C C . LEU A 1 182 ? -17.400 10.244 4.952 1.00 86.75 182 LEU A C 1
ATOM 1444 O O . LEU A 1 182 ? -17.439 11.133 4.110 1.00 86.75 182 LEU A O 1
ATOM 1448 N N . ILE A 1 183 ? -18.282 10.186 5.956 1.00 88.69 183 ILE A N 1
ATOM 1449 C CA . ILE A 1 183 ? -19.331 11.198 6.159 1.00 88.69 183 ILE A CA 1
ATOM 1450 C C . ILE A 1 183 ? -18.700 12.565 6.443 1.00 88.69 183 ILE A C 1
ATOM 1452 O O . ILE A 1 183 ? -19.087 13.558 5.829 1.00 88.69 183 ILE A O 1
ATOM 1456 N N . MET A 1 184 ? -17.704 12.624 7.331 1.00 85.44 184 MET A N 1
ATOM 1457 C CA . MET A 1 184 ? -17.010 13.870 7.672 1.00 85.44 184 MET A CA 1
ATOM 1458 C C . MET A 1 184 ? -16.249 14.468 6.483 1.00 85.44 184 MET A C 1
ATOM 1460 O O . MET A 1 184 ? -16.111 15.686 6.402 1.00 85.44 184 MET A O 1
ATOM 1464 N N . THR A 1 185 ? -15.777 13.634 5.556 1.00 81.75 185 THR A N 1
ATOM 1465 C CA . THR A 1 185 ? -15.076 14.065 4.340 1.00 81.75 185 THR A CA 1
ATOM 1466 C C . THR A 1 185 ? -15.969 14.092 3.104 1.00 81.75 185 THR A C 1
ATOM 1468 O O . THR A 1 185 ? -15.466 14.349 2.018 1.00 81.75 185 THR A O 1
ATOM 1471 N N . SER A 1 186 ? -17.278 13.858 3.235 1.00 80.88 186 SER A N 1
ATOM 1472 C CA . SER A 1 186 ? -18.196 13.723 2.091 1.00 80.88 186 SER A CA 1
ATOM 1473 C C . SER A 1 186 ? -18.348 14.996 1.262 1.00 80.88 186 SER A C 1
ATOM 1475 O O . SER A 1 186 ? -18.750 14.911 0.113 1.00 80.88 186 SER A O 1
ATOM 1477 N N . ASN A 1 187 ? -17.999 16.159 1.817 1.00 72.69 187 ASN A N 1
ATOM 1478 C CA . ASN A 1 187 ? -17.966 17.435 1.097 1.00 72.69 187 ASN A CA 1
ATOM 1479 C C . ASN A 1 187 ? -16.551 17.816 0.619 1.00 72.69 187 ASN A C 1
ATOM 1481 O O . ASN A 1 187 ? -16.391 18.818 -0.068 1.00 72.69 187 ASN A O 1
ATOM 1485 N N . ASN A 1 188 ? -15.535 17.018 0.967 1.00 64.88 188 ASN A N 1
ATOM 1486 C CA . ASN A 1 188 ? -14.169 17.101 0.441 1.00 64.88 188 ASN A CA 1
ATOM 1487 C C . ASN A 1 188 ? -14.002 16.087 -0.703 1.00 64.88 188 ASN A C 1
ATOM 1489 O O . ASN A 1 188 ? -13.084 15.262 -0.688 1.00 64.88 188 ASN A O 1
ATOM 1493 N N . ILE A 1 189 ? -14.934 16.100 -1.657 1.00 54.75 189 ILE A N 1
ATOM 1494 C CA . ILE A 1 189 ? -14.840 15.292 -2.879 1.00 54.75 189 ILE A CA 1
ATOM 1495 C C . ILE A 1 189 ? -13.846 15.990 -3.809 1.00 54.75 189 ILE A C 1
ATOM 1497 O O . ILE A 1 189 ? -13.893 17.212 -3.944 1.00 54.75 189 ILE A O 1
ATOM 1501 N N . ALA A 1 190 ? -12.891 15.224 -4.336 1.00 49.16 190 ALA A N 1
ATOM 1502 C CA . ALA A 1 190 ? -11.920 15.684 -5.328 1.00 49.16 190 ALA A CA 1
ATOM 1503 C C . ALA A 1 190 ? -12.556 15.664 -6.715 1.00 49.16 190 ALA A C 1
ATOM 1505 O O . ALA A 1 190 ? -13.319 14.703 -6.969 1.00 49.16 190 ALA A O 1
#

Radius of gyration: 19.62 Å; Cα contacts (8 Å, |Δi|>4): 225; chains: 1; bounding box: 42×35×70 Å

Organism: NCBI:txid641309

Foldseek 3Di:
DPDPDDLLLLVLLQLLQVLLLVLLVCVVVQKALAWDADPVGIAEPLAPVQKDFDDLPDPDPLFHGIDGHNSPRMDGLVPDWDWDWDDDDPDTDTDIDRDVVVSVVRSVVSLVLHLCNLQPPQVSDPPQNLDDDDPPVCVVVVNVSSVSSSVSSVCNNVVHDRPNGGDSVSSVVSVVVVVVVCVVCVVSDD

Secondary structure (DSSP, 8-state):
------HHHHHHHHHHHHHHHHHHHHHHTTEESSEEEETTEEEE---GGGEEEPPTT-TT-TT-SEEE---TT-EEGGG--EEEEEEETTEEEEEEE--HHHHHHHHHHHHHHHHHHHHT-STTSSS--------GGGHHHHHHHHHHHHHHHHHHHTTPPPSS---HHHHHHHHHHHHHHHHHTTT---

Sequence (190 aa):
ATSPQSLLKYLYYRFGYECGTIQRALTDGGISWGTYEDPLGYHCNAHANNLVLLAEDAKDHNETFLAPLDLDMSFTEDNFVLSYYTLDGKNVKKSEKKDSDKWALYLKQEVTGFMKTLAGDMESSTGVTNIAPIPREMLPLKTALRDVMLRAFWDAYSKKKAVYPADPKLRKPAYALLKMALIMTSNNIA

Solvent-accessible surface area (backbone atoms only — not comparable to full-atom values): 11162 Å² total; per-residue (Å²): 131,84,72,85,75,53,64,66,61,50,50,33,28,43,52,18,25,50,53,14,40,54,56,35,52,33,55,77,66,48,37,39,50,28,47,49,74,57,100,92,41,80,48,57,56,37,33,68,83,38,46,43,77,58,60,94,81,56,80,97,44,92,71,62,54,72,43,83,51,78,59,86,62,39,47,36,68,91,73,46,65,48,79,44,77,45,78,60,86,94,44,81,44,80,46,76,45,74,50,71,67,59,50,56,48,33,56,52,46,29,57,51,45,28,52,38,32,62,71,62,44,71,85,61,40,90,85,61,78,81,69,80,90,70,60,77,89,47,47,66,57,53,50,54,43,33,51,43,13,55,50,25,17,51,36,28,47,68,71,45,81,68,92,70,62,75,51,78,85,50,46,65,62,50,50,52,52,49,51,50,50,49,62,76,41,61,86,65,72,121

Mean predicted aligned error: 6.4 Å